Protein AF-A0AAN8T1N6-F1 (afdb_monomer_lite)

Organism: Solanum bulbocastanum (NCBI:txid147425)

Foldseek 3Di:
DDDDDDPDPPPVPPDPPPQDFAFFDPQFPDGDDRVLRSLLVVQVVCCVDPLNGEEAQDAPPNPLLVSVLSNLRRVVVVVVVVVVVDPDDDDPDDDQDFAAAAAEEEEEAPVCLVVSVVCNCVGGDHPPFFEAEADDDPGDQDLVCSNVGNYYYYYLVNLLVQCCVFFDDFWDAQPFPRDTDPPVCNVVCQCDPGHPNHPHDPVRVPPDDDPDDDDDDDDDDDDDDDDDDDDDDDDDDDDDDDDDDDDDDDDDPDDDDDDPDVTGQGSQLSYAYQEYEYEQQLVLQDPPDSSLVSLLSGHYSHYYYYHNPQDDDDPSSVVSVCSSSVDDD

InterPro domains:
  IPR000330 SNF2, N-terminal domain [PF00176] (35-327)
  IPR014001 Helicase superfamily 1/2, ATP-binding domain [PS51192] (45-328)
  IPR014001 Helicase superfamily 1/2, ATP-binding domain [SM00487] (28-328)
  IPR027417 P-loop containing nucleoside triphosphate hydrolase [SSF52540] (19-326)
  IPR038718 SNF2-like, N-terminal domain superfamily [G3DSA:3.40.50.10810] (34-178)
  IPR038718 SNF2-like, N-terminal domain superfamily [G3DSA:3.40.50.10810] (225-329)

pLDDT: mean 73.3, std 25.07, range [22.86, 97.94]

Structure (mmCIF, N/CA/C/O backbone):
data_AF-A0AAN8T1N6-F1
#
_entry.id   AF-A0AAN8T1N6-F1
#
loop_
_atom_site.group_PDB
_atom_site.id
_atom_site.type_symbol
_atom_site.label_atom_id
_atom_site.label_alt_id
_atom_site.label_comp_id
_atom_site.label_asym_id
_atom_site.label_entity_id
_atom_site.label_seq_id
_atom_site.pdbx_PDB_ins_code
_atom_site.Cartn_x
_atom_site.Cartn_y
_atom_site.Cartn_z
_atom_site.occupancy
_atom_site.B_iso_or_equiv
_atom_site.auth_seq_id
_atom_site.auth_comp_id
_atom_site.auth_asym_id
_atom_site.auth_atom_id
_atom_site.pdbx_PDB_model_num
ATOM 1 N N . MET A 1 1 ? 18.418 51.152 36.496 1.00 40.94 1 MET A N 1
ATOM 2 C CA . MET A 1 1 ? 17.499 51.306 35.351 1.00 40.94 1 MET A CA 1
ATOM 3 C C . MET A 1 1 ? 16.776 49.987 35.203 1.00 40.94 1 MET A C 1
ATOM 5 O O . MET A 1 1 ? 17.447 48.975 35.068 1.00 40.94 1 MET A O 1
ATOM 9 N N . ALA A 1 2 ? 15.456 49.991 35.368 1.00 38.47 2 ALA A N 1
ATOM 10 C CA . ALA A 1 2 ? 14.621 48.830 35.096 1.00 38.47 2 ALA A CA 1
ATOM 11 C C . ALA A 1 2 ? 14.033 49.028 33.699 1.00 38.47 2 ALA A C 1
ATOM 13 O O . ALA A 1 2 ? 13.386 50.047 33.464 1.00 38.47 2 ALA A O 1
ATOM 14 N N . GLU A 1 3 ? 14.281 48.092 32.790 1.00 40.97 3 GLU A N 1
ATOM 15 C CA . GLU A 1 3 ? 13.631 48.070 31.484 1.00 40.97 3 GLU A CA 1
ATOM 16 C C . GLU A 1 3 ? 12.610 46.938 31.483 1.00 40.97 3 GLU A C 1
ATOM 18 O O . GLU A 1 3 ? 12.949 45.761 31.602 1.00 40.97 3 GLU A O 1
ATOM 23 N N . ASN A 1 4 ? 11.338 47.329 31.418 1.00 37.84 4 ASN A N 1
ATOM 24 C CA . ASN A 1 4 ? 10.221 46.406 31.318 1.00 37.84 4 ASN A CA 1
ATOM 25 C C . ASN A 1 4 ? 10.254 45.741 29.938 1.00 37.84 4 ASN A C 1
ATOM 27 O O . ASN A 1 4 ? 9.944 46.393 28.942 1.00 37.84 4 ASN A O 1
ATOM 31 N N . TYR A 1 5 ? 10.537 44.441 29.887 1.00 40.19 5 TYR A N 1
ATOM 32 C CA . TYR A 1 5 ? 9.984 43.622 28.812 1.00 40.19 5 TYR A CA 1
ATOM 33 C C . TYR A 1 5 ? 8.493 43.415 29.115 1.00 40.19 5 TYR A C 1
ATOM 35 O O . TYR A 1 5 ? 8.165 43.006 30.233 1.00 40.19 5 TYR A O 1
ATOM 43 N N . PRO A 1 6 ? 7.576 43.745 28.188 1.00 41.97 6 PRO A N 1
ATOM 44 C CA . PRO A 1 6 ? 6.158 43.489 28.394 1.00 41.97 6 PRO A CA 1
ATOM 45 C C . PRO A 1 6 ? 5.911 41.979 28.467 1.00 41.97 6 PRO A C 1
ATOM 47 O O . PRO A 1 6 ? 6.536 41.207 27.744 1.00 41.97 6 PRO A O 1
ATOM 50 N N . ASN A 1 7 ? 4.987 41.567 29.339 1.00 39.19 7 ASN A N 1
ATOM 51 C CA . ASN A 1 7 ? 4.511 40.187 29.381 1.00 39.19 7 ASN A CA 1
ATOM 52 C C . ASN A 1 7 ? 3.884 39.837 28.027 1.00 39.19 7 ASN A C 1
ATOM 54 O O . ASN A 1 7 ? 2.857 40.414 27.673 1.00 39.19 7 ASN A O 1
ATOM 58 N N . ASP A 1 8 ? 4.490 38.895 27.311 1.00 35.59 8 ASP A N 1
ATOM 59 C CA . ASP A 1 8 ? 3.938 38.318 26.087 1.00 35.59 8 ASP A CA 1
ATOM 60 C C . ASP A 1 8 ? 2.806 37.344 26.484 1.00 35.59 8 ASP A C 1
ATOM 62 O O . ASP A 1 8 ? 3.092 36.345 27.154 1.00 35.59 8 ASP A O 1
ATOM 66 N N . PRO A 1 9 ? 1.517 37.613 26.184 1.00 37.75 9 PRO A N 1
ATOM 67 C CA . PRO A 1 9 ? 0.418 36.801 26.719 1.00 37.75 9 PRO A CA 1
ATOM 68 C C . PRO A 1 9 ? 0.242 35.441 26.021 1.00 37.75 9 PRO A C 1
ATOM 70 O O . PRO A 1 9 ? -0.454 34.573 26.549 1.00 37.75 9 PRO A O 1
ATOM 73 N N . ASP A 1 10 ? 0.871 35.240 24.859 1.00 38.28 10 ASP A N 1
ATOM 74 C CA . ASP A 1 10 ? 0.537 34.166 23.908 1.00 38.28 10 ASP A CA 1
ATOM 75 C C . ASP A 1 10 ? 1.216 32.802 24.156 1.00 38.28 10 ASP A C 1
ATOM 77 O O . ASP A 1 10 ? 1.151 31.905 23.316 1.00 38.28 10 ASP A O 1
ATOM 81 N N . PHE A 1 11 ? 1.837 32.591 25.323 1.00 33.62 11 PHE A N 1
ATOM 82 C CA . PHE A 1 11 ? 2.389 31.276 25.702 1.00 33.62 11 PHE A CA 1
ATOM 83 C C . PHE A 1 11 ? 1.469 30.412 26.583 1.00 33.62 11 PHE A C 1
ATOM 85 O O . PHE A 1 11 ? 1.763 29.234 26.775 1.00 33.62 11 PHE A O 1
ATOM 92 N N . ASN A 1 12 ? 0.350 30.956 27.079 1.00 33.22 12 ASN A N 1
ATOM 93 C CA . ASN A 1 12 ? -0.639 30.231 27.900 1.00 33.22 12 ASN A CA 1
ATOM 94 C C . ASN A 1 12 ? -2.000 30.035 27.196 1.00 33.22 12 ASN A C 1
ATOM 96 O O . ASN A 1 12 ? -2.973 29.632 27.829 1.00 33.22 12 ASN A O 1
ATOM 100 N N . SER A 1 13 ? -2.065 30.317 25.894 1.00 36.66 13 SER A N 1
ATOM 101 C CA . SER A 1 13 ? -3.258 30.241 25.037 1.00 36.66 13 SER A CA 1
ATOM 102 C C . SER A 1 13 ? -3.130 29.189 23.924 1.00 36.66 13 SER A C 1
ATOM 104 O O . SER A 1 13 ? -3.867 29.229 22.942 1.00 36.66 13 SER A O 1
ATOM 106 N N . GLN A 1 14 ? -2.235 28.203 24.076 1.00 39.09 14 GLN A N 1
ATOM 107 C CA . GLN A 1 14 ? -2.402 26.942 23.349 1.00 39.09 14 GLN A CA 1
ATOM 108 C C . GLN A 1 14 ? -3.563 26.192 23.989 1.00 39.09 14 GLN A C 1
ATOM 110 O O . GLN A 1 14 ? -3.400 25.549 25.025 1.00 39.09 14 GLN A O 1
ATOM 115 N N . ASP A 1 15 ? -4.732 26.359 23.369 1.00 39.56 15 ASP A N 1
ATOM 116 C CA . ASP A 1 15 ? -5.984 25.728 23.750 1.00 39.56 15 ASP A CA 1
ATOM 117 C C . ASP A 1 15 ? -5.783 24.279 24.191 1.00 39.56 15 ASP A C 1
ATOM 119 O O . ASP A 1 15 ? -5.134 23.475 23.512 1.00 39.56 15 ASP A O 1
ATOM 123 N N . GLU A 1 16 ? -6.478 23.913 25.265 1.00 42.12 16 GLU A N 1
ATOM 124 C CA . GLU A 1 16 ? -6.792 22.526 25.579 1.00 42.12 16 GLU A CA 1
ATOM 125 C C . GLU A 1 16 ? -7.837 22.015 24.563 1.00 42.12 16 GLU A C 1
ATOM 127 O O . GLU A 1 16 ? -8.961 21.640 24.899 1.00 42.12 16 GLU A O 1
ATOM 132 N N . LEU A 1 17 ? -7.465 22.032 23.276 1.00 49.53 17 LEU A N 1
ATOM 133 C CA . LEU A 1 17 ? -8.168 21.373 22.188 1.00 49.53 17 LEU A CA 1
ATOM 134 C C . LEU A 1 17 ? -8.147 19.881 22.502 1.00 49.53 17 LEU A C 1
ATOM 136 O O . LEU A 1 17 ? -7.201 19.160 22.162 1.00 49.53 17 LEU A O 1
ATOM 140 N N . VAL A 1 18 ? -9.210 19.433 23.175 1.00 51.22 18 VAL A N 1
ATOM 141 C CA . VAL A 1 18 ? -9.549 18.027 23.391 1.00 51.22 18 VAL A CA 1
ATOM 142 C C . VAL A 1 18 ? -9.756 17.403 22.015 1.00 51.22 18 VAL A C 1
ATOM 144 O O . VAL A 1 18 ? -10.860 17.333 21.479 1.00 51.22 18 VAL A O 1
ATOM 147 N N . THR A 1 19 ? -8.635 17.023 21.412 1.00 61.31 19 THR A N 1
ATOM 148 C CA . THR A 1 19 ? -8.572 16.441 20.082 1.00 61.31 19 THR A CA 1
ATOM 149 C C . THR A 1 19 ? -9.314 15.122 20.153 1.00 61.31 19 THR A C 1
ATOM 151 O O . THR A 1 19 ? -9.060 14.304 21.038 1.00 61.31 19 THR A O 1
ATOM 154 N N . GLU A 1 20 ? -10.296 14.954 19.273 1.00 74.31 20 GLU A N 1
ATOM 155 C CA . GLU A 1 20 ? -11.212 13.826 19.342 1.00 74.31 20 GLU A CA 1
ATOM 156 C C . GLU A 1 20 ? -10.439 12.505 19.266 1.00 74.31 20 GLU A C 1
ATOM 158 O O . GLU A 1 20 ? -9.598 12.315 18.389 1.00 74.31 20 GLU A O 1
ATOM 163 N N . THR A 1 21 ? -10.712 11.597 20.204 1.00 74.12 21 THR A N 1
ATOM 164 C CA . THR A 1 21 ? -10.029 10.302 20.283 1.00 74.12 21 THR A CA 1
ATOM 165 C C . THR A 1 21 ? -11.019 9.177 20.042 1.00 74.12 21 THR A C 1
ATOM 167 O O . THR A 1 21 ? -12.085 9.150 20.655 1.00 74.12 21 THR A O 1
ATOM 170 N N . ALA A 1 22 ? -10.653 8.230 19.182 1.00 70.19 22 ALA A N 1
ATOM 171 C CA . ALA A 1 22 ? -11.425 7.018 18.954 1.00 70.19 22 ALA A CA 1
ATOM 172 C C . ALA A 1 22 ? -10.806 5.879 19.764 1.00 70.19 22 ALA A C 1
ATOM 174 O O . ALA A 1 22 ? -9.582 5.721 19.806 1.00 70.19 22 ALA A O 1
ATOM 175 N N . GLN A 1 23 ? -11.647 5.072 20.406 1.00 65.94 23 GLN A N 1
ATOM 176 C CA . GLN A 1 23 ? -11.194 3.812 20.983 1.00 65.94 23 GLN A CA 1
ATOM 177 C C . GLN A 1 23 ? -11.327 2.705 19.928 1.00 65.94 23 GLN A C 1
ATOM 179 O O . GLN A 1 23 ? -12.331 2.671 19.218 1.00 65.94 23 GLN A O 1
ATOM 184 N N . PRO A 1 24 ? -10.324 1.824 19.787 1.00 63.78 24 PRO A N 1
ATOM 185 C CA . PRO A 1 24 ? -10.464 0.610 18.996 1.00 63.78 24 PRO A CA 1
ATOM 186 C C . PRO A 1 24 ? -11.376 -0.391 19.724 1.00 63.78 24 PRO A C 1
ATOM 188 O O . PRO A 1 24 ? -11.596 -0.281 20.930 1.00 63.78 24 PRO A O 1
ATOM 191 N N . LEU A 1 25 ? -11.852 -1.391 18.984 1.00 65.44 25 LEU A N 1
ATOM 192 C CA . LEU A 1 25 ? -12.636 -2.517 19.497 1.00 65.44 25 LEU A CA 1
ATOM 193 C C . LEU A 1 25 ? -11.982 -3.258 20.669 1.00 65.44 25 LEU A C 1
ATOM 195 O O . LEU A 1 25 ? -10.758 -3.342 20.772 1.00 65.44 25 LEU A O 1
ATOM 199 N N . SER A 1 26 ? -12.829 -3.940 21.443 1.00 56.56 26 SER A N 1
ATOM 200 C CA . SER A 1 26 ? -12.455 -4.935 22.461 1.00 56.56 26 SER A CA 1
ATOM 201 C C . SER A 1 26 ? -11.628 -6.116 21.933 1.00 56.56 26 SER A C 1
ATOM 203 O O . SER A 1 26 ? -11.006 -6.822 22.721 1.00 56.56 26 SER A O 1
ATOM 205 N N . ASP A 1 27 ? -11.590 -6.322 20.615 1.00 69.12 27 ASP A N 1
ATOM 206 C CA . ASP A 1 27 ? -10.739 -7.314 19.950 1.00 69.12 27 ASP A CA 1
ATOM 207 C C . ASP A 1 27 ? -9.244 -6.958 19.979 1.00 69.12 27 ASP A C 1
ATOM 209 O O . ASP A 1 27 ? -8.409 -7.849 19.784 1.00 69.12 27 ASP A O 1
ATOM 213 N N . LEU A 1 28 ? -8.902 -5.681 20.202 1.00 77.12 28 LEU A N 1
ATOM 214 C CA . LEU A 1 28 ? -7.524 -5.213 20.303 1.00 77.12 28 LEU A CA 1
ATOM 215 C C . LEU A 1 28 ? -6.994 -5.436 21.730 1.00 77.12 28 LEU A C 1
ATOM 217 O O . LEU A 1 28 ? -7.408 -4.770 22.676 1.00 77.12 28 LEU A O 1
ATOM 221 N N . ILE A 1 29 ? -6.037 -6.353 21.880 1.00 76.31 29 ILE A N 1
ATOM 222 C CA . ILE A 1 29 ? -5.490 -6.774 23.183 1.00 76.31 29 ILE A CA 1
ATOM 223 C C . ILE A 1 29 ? -4.685 -5.647 23.854 1.00 76.31 29 ILE A C 1
ATOM 225 O O . ILE A 1 29 ? -4.674 -5.521 25.079 1.00 76.31 29 ILE A O 1
ATOM 229 N N . MET A 1 30 ? -3.981 -4.835 23.060 1.00 75.56 30 MET A N 1
ATOM 230 C CA . MET A 1 30 ? -3.080 -3.790 23.554 1.00 75.56 30 MET A CA 1
ATOM 231 C C . MET A 1 30 ? -3.742 -2.406 23.523 1.00 75.56 30 MET A C 1
ATOM 233 O O . MET A 1 30 ? -4.261 -2.004 22.480 1.00 75.56 30 MET A O 1
ATOM 237 N N . PRO A 1 31 ? -3.670 -1.619 24.612 1.00 82.81 31 PRO A N 1
ATOM 238 C CA . PRO A 1 31 ? -4.203 -0.265 24.622 1.00 82.81 31 PRO A CA 1
ATOM 239 C C . PRO A 1 31 ? -3.364 0.663 23.732 1.00 82.81 31 PRO A C 1
ATOM 241 O O . PRO A 1 31 ? -2.165 0.833 23.946 1.00 82.81 31 PRO A O 1
ATOM 244 N N . LEU A 1 32 ? -4.016 1.316 22.766 1.00 87.62 32 LEU A N 1
ATOM 245 C CA . LEU A 1 32 ? -3.387 2.350 21.940 1.00 87.62 32 LEU A CA 1
ATOM 246 C C . LEU A 1 32 ? -2.925 3.553 22.773 1.00 87.62 32 LEU A C 1
ATOM 248 O O . LEU A 1 32 ? -3.617 4.003 23.697 1.00 87.62 32 LEU A O 1
ATOM 252 N N . LEU A 1 33 ? -1.789 4.124 22.377 1.00 91.69 33 LEU A N 1
ATOM 253 C CA . LEU A 1 33 ? -1.265 5.378 22.916 1.00 91.69 33 LEU A CA 1
ATOM 254 C C . LEU A 1 33 ? -2.144 6.564 22.475 1.00 91.69 33 LEU A C 1
ATOM 256 O O . LEU A 1 33 ? -2.857 6.482 21.476 1.00 91.69 33 LEU A O 1
ATOM 260 N N . ARG A 1 34 ? -2.098 7.685 23.208 1.00 91.06 34 ARG A N 1
ATOM 261 C CA . ARG A 1 34 ? -2.994 8.838 22.980 1.00 91.06 34 ARG A CA 1
ATOM 262 C C . ARG A 1 34 ? -2.979 9.334 21.524 1.00 91.06 34 ARG A C 1
ATOM 264 O O . ARG A 1 34 ? -4.030 9.348 20.894 1.00 91.06 34 ARG A O 1
ATOM 271 N N . TYR A 1 35 ? -1.797 9.601 20.967 1.00 92.62 35 TYR A N 1
ATOM 272 C CA . TYR A 1 35 ? -1.638 10.033 19.570 1.00 92.62 35 TYR A CA 1
ATOM 273 C C . TYR A 1 35 ? -2.145 8.996 18.549 1.00 92.62 35 TYR A C 1
ATOM 275 O O . TYR A 1 35 ? -2.606 9.351 17.470 1.00 92.62 35 TYR A O 1
A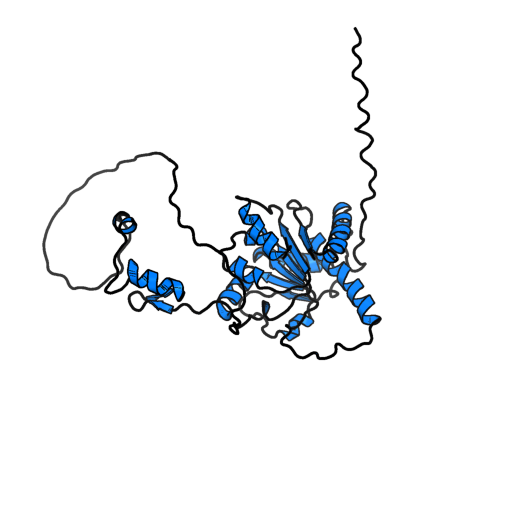TOM 283 N N . GLN A 1 36 ? -2.123 7.701 18.888 1.00 94.06 36 GLN A N 1
ATOM 284 C CA . GLN A 1 36 ? -2.654 6.639 18.026 1.00 94.06 36 GLN A CA 1
ATOM 285 C C . GLN A 1 36 ? -4.191 6.640 18.020 1.00 94.06 36 GLN A C 1
ATOM 287 O O . GLN A 1 36 ? -4.789 6.347 16.988 1.00 94.06 36 GLN A O 1
ATOM 292 N N . LYS A 1 37 ? -4.833 7.013 19.138 1.00 92.19 37 LYS A N 1
ATOM 293 C CA . LYS A 1 37 ? -6.295 7.196 19.240 1.00 92.19 37 LYS A CA 1
ATOM 294 C C . LYS A 1 37 ? -6.780 8.482 18.565 1.00 92.19 37 LYS A C 1
ATOM 296 O O . LYS A 1 37 ? -7.848 8.480 17.956 1.00 92.19 37 LYS A O 1
ATOM 301 N N . GLU A 1 38 ? -5.997 9.556 18.664 1.00 93.44 38 GLU A N 1
ATOM 302 C CA . GLU A 1 38 ? -6.213 10.820 17.939 1.00 93.44 38 GLU A CA 1
ATOM 303 C C . GLU A 1 38 ? -6.092 10.582 16.422 1.00 93.44 38 GLU A C 1
ATOM 305 O O . GLU A 1 38 ? -6.995 10.932 15.660 1.00 93.44 38 GLU A O 1
ATOM 310 N N . TRP A 1 39 ? -5.044 9.870 15.981 1.00 95.25 39 TRP A N 1
ATOM 311 C CA . TRP A 1 39 ? -4.912 9.458 14.582 1.00 95.25 39 TRP A CA 1
ATOM 312 C C . TRP A 1 39 ? -6.055 8.542 14.126 1.00 95.25 39 TRP A C 1
ATOM 314 O O . TRP A 1 39 ? -6.571 8.734 13.029 1.00 95.25 39 TRP A O 1
ATOM 324 N N . LEU A 1 40 ? -6.488 7.576 14.947 1.00 93.38 40 LEU A N 1
ATOM 325 C CA . LEU A 1 40 ? -7.590 6.671 14.598 1.00 93.38 40 LEU A CA 1
ATOM 326 C C . LEU A 1 40 ? -8.905 7.434 14.364 1.00 93.38 40 LEU A C 1
ATOM 328 O O . LEU A 1 40 ? -9.589 7.166 13.378 1.00 93.38 40 LEU A O 1
ATOM 332 N N . ALA A 1 41 ? -9.236 8.413 15.215 1.00 92.81 41 ALA A N 1
ATOM 333 C CA . ALA A 1 41 ? -10.410 9.269 15.018 1.00 92.81 41 ALA A CA 1
ATOM 334 C C . ALA A 1 41 ? -10.318 10.075 13.719 1.00 92.81 41 ALA A C 1
ATOM 336 O O . ALA A 1 41 ? -11.267 10.110 12.931 1.00 92.81 41 ALA A O 1
ATOM 337 N N . TRP A 1 42 ? -9.158 10.689 13.469 1.00 94.88 42 TRP A N 1
ATOM 338 C CA . TRP A 1 42 ? -8.908 11.418 12.230 1.00 94.88 42 TRP A CA 1
ATOM 339 C C . TRP A 1 42 ? -9.018 10.505 11.000 1.00 94.88 42 TRP A C 1
ATOM 341 O O . TRP A 1 42 ? -9.681 10.866 10.029 1.00 94.88 42 TRP A O 1
ATOM 351 N N . ALA A 1 43 ? -8.443 9.303 11.049 1.00 94.75 43 ALA A N 1
ATOM 352 C CA . ALA A 1 43 ? -8.444 8.351 9.945 1.00 94.75 43 ALA A CA 1
ATOM 353 C C . ALA A 1 43 ? -9.850 7.824 9.616 1.00 94.75 43 ALA A C 1
ATOM 355 O O . ALA A 1 43 ? -10.199 7.728 8.439 1.00 94.75 43 ALA A O 1
ATOM 356 N N . LEU A 1 44 ? -10.684 7.553 10.627 1.00 92.38 44 LEU A N 1
ATOM 357 C CA . LEU A 1 44 ? -12.084 7.154 10.432 1.00 92.38 44 LEU A CA 1
ATOM 358 C C . LEU A 1 44 ? -12.886 8.245 9.702 1.00 92.38 44 LEU A C 1
ATOM 360 O O . LEU A 1 44 ? -13.528 7.957 8.690 1.00 92.38 44 LEU A O 1
ATOM 364 N N . LYS A 1 45 ? -12.770 9.506 10.142 1.00 92.50 45 LYS A N 1
ATOM 365 C CA . LYS A 1 45 ? -13.379 10.665 9.461 1.00 92.50 45 LYS A CA 1
ATOM 366 C C . LYS A 1 45 ? -12.824 10.874 8.052 1.00 92.50 45 LYS A C 1
ATOM 368 O O . LYS A 1 45 ? -13.553 11.243 7.135 1.00 92.50 45 LYS A O 1
ATOM 373 N N . GLN A 1 46 ? -11.532 10.626 7.863 1.00 93.81 46 GLN A N 1
ATOM 374 C CA . GLN A 1 46 ? -10.852 10.809 6.585 1.00 93.81 46 GLN A CA 1
ATOM 375 C C . GLN A 1 46 ? -11.196 9.718 5.555 1.00 93.81 46 GLN A C 1
ATOM 377 O O . GLN A 1 46 ? -11.106 9.962 4.351 1.00 93.81 46 GLN A O 1
ATOM 382 N N . GLU A 1 47 ? -11.649 8.539 5.986 1.00 92.56 47 GLU A N 1
ATOM 383 C CA . GLU A 1 47 ? -12.278 7.562 5.087 1.00 92.56 47 GLU A CA 1
ATOM 384 C C . GLU A 1 47 ? -13.672 8.006 4.620 1.00 92.56 47 GLU A C 1
ATOM 386 O O . GLU A 1 47 ? -14.083 7.666 3.513 1.00 92.56 47 GLU A O 1
ATOM 391 N N . GLU A 1 48 ? -14.388 8.797 5.416 1.00 90.31 48 GLU A N 1
ATOM 392 C CA . GLU A 1 48 ? -15.710 9.337 5.063 1.00 90.31 48 GLU A CA 1
ATOM 393 C C . GLU A 1 48 ? -15.630 10.613 4.211 1.00 90.31 48 GLU A C 1
ATOM 395 O O . GLU A 1 48 ? -16.601 10.980 3.546 1.00 90.31 48 GLU A O 1
ATOM 400 N N . SER A 1 49 ? -14.460 11.257 4.168 1.00 91.19 49 SER A N 1
ATOM 401 C CA . SER A 1 49 ? -14.202 12.419 3.319 1.00 91.19 49 SER A CA 1
ATOM 402 C C . SER A 1 49 ? -14.086 12.051 1.831 1.00 91.19 49 SER A C 1
ATOM 404 O O . SER A 1 49 ? -13.993 10.885 1.435 1.00 91.19 49 SER A O 1
ATOM 406 N N . THR A 1 50 ? -14.053 13.068 0.967 1.00 89.69 50 THR A N 1
ATOM 407 C CA . THR A 1 50 ? -13.886 12.897 -0.487 1.00 89.69 50 THR A CA 1
ATOM 408 C C . THR A 1 50 ? -12.578 12.201 -0.874 1.00 89.69 50 THR A C 1
ATOM 410 O O . THR A 1 50 ? -12.527 11.574 -1.930 1.00 89.69 50 THR A O 1
ATOM 413 N N . ALA A 1 51 ? -11.545 12.272 -0.026 1.00 86.88 51 ALA A N 1
ATOM 414 C CA . ALA A 1 51 ? -10.248 11.637 -0.257 1.00 86.88 51 ALA A CA 1
ATOM 415 C C . ALA A 1 51 ? -10.238 10.128 0.045 1.00 86.88 51 ALA A C 1
ATOM 417 O O . ALA A 1 51 ? -9.372 9.420 -0.467 1.00 86.88 51 ALA A O 1
ATOM 418 N N . ARG A 1 52 ? -11.185 9.630 0.859 1.00 92.44 52 ARG A N 1
ATOM 419 C CA . ARG A 1 52 ? -11.342 8.203 1.209 1.00 92.44 52 ARG A CA 1
ATOM 420 C C . ARG A 1 52 ? -10.043 7.544 1.704 1.00 92.44 52 ARG A C 1
ATOM 422 O O . ARG A 1 52 ? -9.728 6.399 1.368 1.00 92.44 52 ARG A O 1
ATOM 429 N N . GLY A 1 53 ? -9.286 8.284 2.512 1.00 93.94 53 GLY A N 1
ATOM 430 C CA . GLY A 1 53 ? -7.990 7.876 3.050 1.00 93.94 53 GLY A CA 1
ATOM 431 C C . GLY A 1 53 ? -6.916 8.964 2.954 1.00 93.94 53 GLY A C 1
ATOM 432 O O . GLY A 1 53 ? -7.214 10.158 2.857 1.00 93.94 53 GLY A O 1
ATOM 433 N N . GLY A 1 54 ? -5.642 8.575 3.022 1.00 95.12 54 GLY A N 1
ATOM 434 C CA . GLY A 1 54 ? -4.545 9.539 3.127 1.00 95.12 54 GLY A CA 1
ATOM 435 C C . GLY A 1 54 ? -3.152 8.941 3.322 1.00 95.12 54 GLY A C 1
ATOM 436 O O . GLY A 1 54 ? -2.890 7.774 3.020 1.00 95.12 54 GLY A O 1
ATOM 437 N N . ILE A 1 55 ? -2.236 9.773 3.825 1.00 95.44 55 ILE A N 1
ATOM 438 C CA . ILE A 1 55 ? -0.847 9.405 4.125 1.00 95.44 55 ILE A CA 1
ATOM 439 C C . ILE A 1 55 ? -0.642 9.439 5.643 1.00 95.44 55 ILE A C 1
ATOM 441 O O . ILE A 1 55 ? -0.884 10.469 6.267 1.00 95.44 55 ILE A O 1
ATOM 445 N N . LEU A 1 56 ? -0.168 8.335 6.222 1.00 96.31 56 LEU A N 1
ATOM 446 C CA . LEU A 1 56 ? 0.321 8.264 7.600 1.00 96.31 56 LEU A CA 1
ATOM 447 C C . LEU A 1 56 ? 1.848 8.424 7.574 1.00 96.31 56 LEU A C 1
ATOM 449 O O . LEU A 1 56 ? 2.577 7.521 7.148 1.00 96.31 56 LEU A O 1
ATOM 453 N N . ALA A 1 57 ? 2.304 9.608 7.986 1.00 95.00 57 ALA A N 1
ATOM 454 C CA . ALA A 1 57 ? 3.678 10.079 7.822 1.00 95.00 57 ALA A CA 1
ATOM 455 C C . ALA A 1 57 ? 4.536 10.035 9.105 1.00 95.00 57 ALA A C 1
ATOM 457 O O . ALA A 1 57 ? 5.629 10.597 9.117 1.00 95.00 57 ALA A O 1
ATOM 458 N N . ASP A 1 58 ? 4.058 9.378 10.169 1.00 94.81 58 ASP A N 1
ATOM 459 C CA . ASP A 1 58 ? 4.739 9.310 11.469 1.00 94.81 58 ASP A CA 1
ATOM 460 C C . ASP A 1 58 ? 6.156 8.721 11.363 1.00 94.81 58 ASP A C 1
ATOM 462 O O . ASP A 1 58 ? 6.449 7.885 10.498 1.00 94.81 58 ASP A O 1
ATOM 466 N N . GLU A 1 59 ? 7.039 9.091 12.292 1.00 92.62 59 GLU A N 1
ATOM 467 C CA . GLU A 1 59 ? 8.420 8.602 12.331 1.00 92.62 59 GLU A CA 1
ATOM 468 C C . GLU A 1 59 ? 8.524 7.067 12.484 1.00 92.62 59 GLU A C 1
ATOM 470 O O . GLU A 1 59 ? 7.574 6.338 12.811 1.00 92.62 59 GLU A O 1
ATOM 475 N N . MET A 1 60 ? 9.702 6.519 12.181 1.00 88.81 60 MET A N 1
ATOM 476 C CA . MET A 1 60 ? 9.972 5.090 12.362 1.00 88.81 60 MET A CA 1
ATOM 477 C C . MET A 1 60 ? 9.954 4.742 13.859 1.00 88.81 60 MET A C 1
ATOM 479 O O . MET A 1 60 ? 10.624 5.389 14.652 1.00 88.81 60 MET A O 1
ATOM 483 N N . GLY A 1 61 ? 9.187 3.716 14.241 1.00 89.88 61 GLY A N 1
ATOM 484 C CA . GLY A 1 61 ? 8.984 3.325 15.644 1.00 89.88 61 GLY A CA 1
ATOM 485 C C . GLY A 1 61 ? 7.680 3.823 16.286 1.00 89.88 61 GLY A C 1
ATOM 486 O O . GLY A 1 61 ? 7.292 3.291 17.318 1.00 89.88 61 GLY A O 1
ATOM 487 N N . MET A 1 62 ? 6.938 4.742 15.655 1.00 92.12 62 MET A N 1
ATOM 488 C CA . MET A 1 62 ? 5.674 5.298 16.193 1.00 92.12 62 MET A CA 1
ATOM 489 C C . MET A 1 62 ? 4.456 4.342 16.133 1.00 92.12 62 MET A C 1
ATOM 491 O O . MET A 1 62 ? 3.340 4.713 16.487 1.00 92.12 62 MET A O 1
ATOM 495 N N . GLY A 1 63 ? 4.640 3.090 15.699 1.00 93.25 63 GLY A N 1
ATOM 496 C CA . GLY A 1 63 ? 3.561 2.094 15.666 1.00 93.25 63 GLY A CA 1
ATOM 497 C C . GLY A 1 63 ? 2.577 2.223 14.494 1.00 93.25 63 GLY A C 1
ATOM 498 O O . GLY A 1 63 ? 1.424 1.827 14.637 1.00 93.25 63 GLY A O 1
ATOM 499 N N . LYS A 1 64 ? 3.030 2.714 13.327 1.00 95.25 64 LYS A N 1
ATOM 500 C CA . LYS A 1 64 ? 2.223 2.836 12.089 1.00 95.25 64 LYS A CA 1
ATOM 501 C C . LYS A 1 64 ? 1.451 1.571 11.707 1.00 95.25 64 LYS A C 1
ATOM 503 O O . LYS A 1 64 ? 0.304 1.661 11.279 1.00 95.25 64 LYS A O 1
ATOM 508 N N . THR A 1 65 ? 2.059 0.401 11.883 1.00 95.25 65 THR A N 1
ATOM 509 C CA . THR A 1 65 ? 1.413 -0.897 11.661 1.00 95.25 65 THR A CA 1
ATOM 510 C C . THR A 1 65 ? 0.224 -1.096 12.608 1.00 95.25 65 THR A C 1
ATOM 512 O O . THR A 1 65 ? -0.863 -1.443 12.161 1.00 95.25 65 THR A O 1
ATOM 515 N N . VAL A 1 66 ? 0.390 -0.793 13.901 1.00 94.00 66 VAL A N 1
ATOM 516 C CA . VAL A 1 66 ? -0.657 -0.909 14.934 1.00 94.00 66 VAL A CA 1
ATOM 517 C C . VAL A 1 66 ? -1.802 0.072 14.684 1.00 94.00 66 VAL A C 1
ATOM 519 O O . VAL A 1 66 ? -2.965 -0.320 14.746 1.00 94.00 66 VAL A O 1
ATOM 522 N N . GLN A 1 67 ? -1.482 1.325 14.335 1.00 94.69 67 GLN A N 1
ATOM 523 C CA . GLN A 1 67 ? -2.454 2.331 13.884 1.00 94.69 67 GLN A CA 1
ATOM 524 C C . GLN A 1 67 ? -3.276 1.795 12.694 1.00 94.69 67 GLN A C 1
ATOM 526 O O . GLN A 1 67 ? -4.508 1.796 12.732 1.00 94.69 67 GLN A O 1
ATOM 531 N N . ALA A 1 68 ? -2.609 1.259 11.667 1.00 95.19 68 ALA A N 1
ATOM 532 C CA . ALA A 1 68 ? -3.264 0.693 10.490 1.00 95.19 68 ALA A CA 1
ATOM 533 C C . ALA A 1 68 ? -4.133 -0.542 10.807 1.00 95.19 68 ALA A C 1
ATOM 535 O O . ALA A 1 68 ? -5.246 -0.641 10.290 1.00 95.19 68 ALA A O 1
ATOM 536 N N . ILE A 1 69 ? -3.678 -1.451 11.677 1.00 93.62 69 ILE A N 1
ATOM 537 C CA . ILE A 1 69 ? -4.468 -2.604 12.148 1.00 93.62 69 ILE A CA 1
ATOM 538 C C . ILE A 1 69 ? -5.717 -2.119 12.898 1.00 93.62 69 ILE A C 1
ATOM 540 O O . ILE A 1 69 ? -6.823 -2.562 12.591 1.00 93.62 69 ILE A O 1
ATOM 544 N N . ALA A 1 70 ? -5.573 -1.162 13.819 1.00 92.69 70 ALA A N 1
ATOM 545 C CA . ALA A 1 70 ? -6.693 -0.606 14.577 1.00 92.69 70 ALA A CA 1
ATOM 546 C C . ALA A 1 70 ? -7.762 0.042 13.676 1.00 92.69 70 ALA A C 1
ATOM 548 O O . ALA A 1 70 ? -8.954 -0.144 13.920 1.00 92.69 70 ALA A O 1
ATOM 549 N N . LEU A 1 71 ? -7.354 0.735 12.605 1.00 92.44 71 LEU A N 1
ATOM 550 C CA . LEU A 1 71 ? -8.275 1.286 11.601 1.00 92.44 71 LEU A CA 1
ATOM 551 C C . LEU A 1 71 ? -9.035 0.196 10.828 1.00 92.44 71 LEU A C 1
ATOM 553 O O . LEU A 1 71 ? -10.216 0.370 10.512 1.00 92.44 71 LEU A O 1
ATOM 557 N N . VAL A 1 72 ? -8.382 -0.930 10.522 1.00 91.12 72 VAL A N 1
ATOM 558 C CA . VAL A 1 72 ? -9.050 -2.061 9.859 1.00 91.12 72 VAL A CA 1
ATOM 559 C C . VAL A 1 72 ? -10.125 -2.657 10.761 1.00 91.12 72 VAL A C 1
ATOM 561 O O . VAL A 1 72 ? -11.254 -2.834 10.302 1.00 91.12 72 VAL A O 1
ATOM 564 N N . LEU A 1 73 ? -9.803 -2.882 12.037 1.00 88.19 73 LEU A N 1
ATOM 565 C CA . LEU A 1 73 ? -10.734 -3.437 13.022 1.00 88.19 73 LEU A CA 1
ATOM 566 C C . LEU A 1 73 ? -11.922 -2.497 13.270 1.00 88.19 73 LEU A C 1
ATOM 568 O O . LEU A 1 73 ? -13.065 -2.917 13.116 1.00 88.19 73 LEU A O 1
ATOM 572 N N . ALA A 1 74 ? -11.673 -1.216 13.571 1.00 83.88 74 ALA A N 1
ATOM 573 C CA . ALA A 1 74 ? -12.714 -0.245 13.933 1.00 83.88 74 ALA A CA 1
ATOM 574 C C . ALA A 1 74 ? -13.826 -0.091 12.871 1.00 83.88 74 ALA A C 1
ATOM 576 O O . ALA A 1 74 ? -14.992 0.104 13.206 1.00 83.88 74 ALA A O 1
ATOM 577 N N . LYS A 1 75 ? -13.496 -0.220 11.577 1.00 73.00 75 LYS A N 1
ATOM 578 C CA . LYS A 1 75 ? -14.492 -0.191 10.485 1.00 73.00 75 LYS A CA 1
ATOM 579 C C . LYS A 1 75 ? -15.235 -1.515 10.280 1.00 73.00 75 LYS A C 1
ATOM 581 O O . LYS A 1 75 ? -16.296 -1.496 9.657 1.00 73.00 75 LYS A O 1
ATOM 586 N N . HIS A 1 76 ? -14.708 -2.644 10.756 1.00 70.12 76 HIS A N 1
ATOM 587 C CA . HIS A 1 76 ? -15.355 -3.948 10.586 1.00 70.12 76 HIS A CA 1
ATOM 588 C C . HIS A 1 76 ? -16.657 -4.033 11.393 1.00 70.12 76 HIS A C 1
ATOM 590 O O . HIS A 1 76 ? -17.685 -4.415 10.838 1.00 70.12 76 HIS A O 1
ATOM 596 N N . GLU A 1 77 ? -16.639 -3.575 12.647 1.00 64.06 77 GLU A N 1
ATOM 597 C CA . GLU A 1 77 ? -17.817 -3.498 13.526 1.00 64.06 77 GLU A CA 1
ATOM 598 C C . GLU A 1 77 ? -18.912 -2.592 12.957 1.00 64.06 77 GLU A C 1
ATOM 600 O O . GLU A 1 77 ? -20.060 -3.018 12.845 1.00 64.06 77 GLU A O 1
ATOM 605 N N . LEU A 1 78 ? -18.560 -1.383 12.499 1.00 60.72 78 LEU A N 1
ATOM 606 C CA . LEU A 1 78 ? -19.519 -0.480 11.851 1.00 60.72 78 LEU A CA 1
ATOM 607 C C . LEU A 1 78 ? -20.160 -1.133 10.612 1.00 60.72 78 LEU A C 1
ATOM 609 O O . LEU A 1 78 ? -21.352 -0.968 10.363 1.00 60.72 78 LEU A O 1
ATOM 613 N N . GLY A 1 79 ? -19.386 -1.916 9.854 1.00 59.81 79 GLY A N 1
ATOM 614 C CA . GLY A 1 79 ? -19.890 -2.699 8.726 1.00 59.81 79 GLY A CA 1
ATOM 615 C C . GLY A 1 79 ? -20.826 -3.844 9.131 1.00 59.81 79 GLY A C 1
ATOM 616 O O . GLY A 1 79 ? -21.817 -4.069 8.436 1.00 59.81 79 GLY A O 1
ATOM 617 N N . GLN A 1 80 ? -20.541 -4.545 10.235 1.00 60.44 80 GLN A N 1
ATOM 618 C CA . GLN A 1 80 ? -21.384 -5.632 10.755 1.00 60.44 80 GLN A CA 1
ATOM 619 C C . GLN A 1 80 ? -22.706 -5.107 11.330 1.00 60.44 80 GLN A C 1
ATOM 621 O O . GLN A 1 80 ? -23.772 -5.569 10.923 1.00 60.44 80 GLN A O 1
ATOM 626 N N . ALA A 1 81 ? -22.653 -4.066 12.167 1.00 55.03 81 ALA A N 1
ATOM 627 C CA . ALA A 1 81 ? -23.835 -3.425 12.749 1.00 55.03 81 ALA A CA 1
ATOM 628 C C . ALA A 1 81 ? -24.813 -2.891 11.682 1.00 55.03 81 ALA A C 1
ATOM 630 O O . ALA A 1 81 ? -26.030 -2.913 11.874 1.00 55.03 81 ALA A O 1
ATOM 631 N N . ILE A 1 82 ? -24.298 -2.442 10.531 1.00 56.75 82 ILE A N 1
ATOM 632 C CA . ILE A 1 82 ? -25.123 -2.030 9.388 1.00 56.75 82 ILE A CA 1
ATOM 633 C C . ILE A 1 82 ? -25.674 -3.247 8.626 1.00 56.75 82 ILE A C 1
ATOM 635 O O . ILE A 1 82 ? -26.849 -3.229 8.247 1.00 56.75 82 ILE A O 1
ATOM 639 N N . SER A 1 83 ? -24.885 -4.310 8.407 1.00 50.31 83 SER A N 1
ATOM 640 C CA . SER A 1 83 ? -25.368 -5.498 7.681 1.00 50.31 83 SER A CA 1
ATOM 641 C C . SER A 1 83 ? -26.439 -6.283 8.437 1.00 50.31 83 SER A C 1
ATOM 643 O O . SER A 1 83 ? -27.390 -6.740 7.807 1.00 50.31 83 SER A O 1
ATOM 645 N N . ASP A 1 84 ? -26.358 -6.364 9.765 1.00 48.72 84 ASP A N 1
ATOM 646 C CA . ASP A 1 84 ? -27.369 -7.059 10.578 1.00 48.72 84 ASP A CA 1
ATOM 647 C C . ASP A 1 84 ? -28.711 -6.302 10.618 1.00 48.72 84 ASP A C 1
ATOM 649 O O . ASP A 1 84 ? -29.767 -6.893 10.838 1.00 48.72 84 ASP A O 1
ATOM 653 N N . SER A 1 85 ? -28.688 -4.996 10.332 1.00 49.12 85 SER A N 1
ATOM 654 C CA . SER A 1 85 ? -29.877 -4.140 10.228 1.00 49.12 85 SER A CA 1
ATOM 655 C C . SER A 1 85 ? -30.496 -4.120 8.816 1.00 49.12 85 SER A C 1
ATOM 657 O O . SER A 1 85 ? -31.632 -3.680 8.632 1.00 49.12 85 SER A O 1
ATOM 659 N N . SER A 1 86 ? -29.783 -4.607 7.790 1.00 43.09 86 SER A N 1
ATOM 660 C CA . SER A 1 86 ? -30.188 -4.495 6.378 1.00 43.09 86 SER A CA 1
ATOM 661 C C . SER A 1 86 ? -30.436 -5.853 5.704 1.00 43.09 86 SER A C 1
ATOM 663 O O . SER A 1 86 ? -29.684 -6.309 4.846 1.00 43.09 86 SER A O 1
ATOM 665 N N . LEU A 1 87 ? -31.588 -6.463 6.021 1.00 44.88 87 LEU A N 1
ATOM 666 C CA . LEU A 1 87 ? -32.131 -7.668 5.365 1.00 44.88 87 LEU A CA 1
ATOM 667 C C . LEU A 1 87 ? -32.634 -7.424 3.921 1.00 44.88 87 LEU A C 1
ATOM 669 O O . LEU A 1 87 ? -33.722 -7.867 3.548 1.00 44.88 87 LEU A O 1
ATOM 673 N N . LEU A 1 88 ? -31.861 -6.728 3.084 1.00 42.19 88 LEU A N 1
ATOM 674 C CA . LEU A 1 88 ? -32.156 -6.563 1.659 1.00 42.19 88 LEU A CA 1
ATOM 675 C C . LEU A 1 88 ? -30.974 -7.028 0.805 1.00 42.19 88 LEU A C 1
ATOM 677 O O . LEU A 1 88 ? -29.902 -6.430 0.787 1.00 42.19 88 LEU A O 1
ATOM 681 N N . SER A 1 89 ? -31.218 -8.127 0.089 1.00 33.41 89 SER A N 1
ATOM 682 C CA . SER A 1 89 ? -30.298 -8.754 -0.861 1.00 33.41 89 SER A CA 1
ATOM 683 C C . SER A 1 89 ? -29.731 -7.740 -1.863 1.00 33.41 89 SER A C 1
ATOM 685 O O . SER A 1 89 ? -30.503 -6.939 -2.398 1.00 33.41 89 SER A O 1
ATOM 687 N N . PRO A 1 90 ? -28.434 -7.814 -2.227 1.00 40.28 90 PRO A N 1
ATOM 688 C CA . PRO A 1 90 ? -27.928 -7.070 -3.371 1.00 40.28 90 PRO A CA 1
ATOM 689 C C . PRO A 1 90 ? -28.650 -7.557 -4.633 1.00 40.28 90 PRO A C 1
ATOM 691 O O . PRO A 1 90 ? -28.575 -8.732 -4.997 1.00 40.28 90 PRO A O 1
ATOM 694 N N . ALA A 1 91 ? -29.397 -6.661 -5.279 1.00 31.95 91 ALA A N 1
ATOM 695 C CA . ALA A 1 91 ? -30.054 -6.957 -6.544 1.00 31.95 91 ALA A CA 1
ATOM 696 C C . ALA A 1 91 ? -28.990 -7.187 -7.639 1.00 31.95 91 ALA A C 1
ATOM 698 O O . ALA A 1 91 ? -28.032 -6.413 -7.719 1.00 31.95 91 ALA A O 1
ATOM 699 N N . PRO A 1 92 ? -29.130 -8.215 -8.498 1.00 35.84 92 PRO A N 1
ATOM 700 C CA . PRO A 1 92 ? -28.146 -8.514 -9.532 1.00 35.84 92 PRO A CA 1
ATOM 701 C C . PRO A 1 92 ? -28.273 -7.535 -10.711 1.00 35.84 92 PRO A C 1
ATOM 703 O O . PRO A 1 92 ? -28.891 -7.840 -11.731 1.00 35.84 92 PRO A O 1
ATOM 706 N N . CYS A 1 93 ? -27.678 -6.348 -10.580 1.00 27.75 93 CYS A N 1
ATOM 707 C CA . CYS A 1 93 ? -27.554 -5.390 -11.679 1.00 27.75 93 CYS A CA 1
ATOM 708 C C . CYS A 1 93 ? -26.424 -5.802 -12.636 1.00 27.75 93 CYS A C 1
ATOM 710 O O . CYS A 1 93 ? -25.270 -5.981 -12.252 1.00 27.75 93 CYS A O 1
ATOM 712 N N . SER A 1 94 ? -26.766 -5.969 -13.911 1.00 41.19 94 SER A N 1
ATOM 713 C CA . SER A 1 94 ? -25.896 -6.568 -14.921 1.00 41.19 94 SER A CA 1
ATOM 714 C C . SER A 1 94 ? -25.031 -5.544 -15.671 1.00 41.19 94 SER A C 1
ATOM 716 O O . SER A 1 94 ? -25.463 -5.034 -16.705 1.00 41.19 94 SER A O 1
ATOM 718 N N . SER A 1 95 ? -23.789 -5.306 -15.226 1.00 40.94 95 SER A N 1
ATOM 719 C CA . SER A 1 95 ? -22.743 -4.676 -16.065 1.00 40.94 95 SER A CA 1
ATOM 720 C C . SER A 1 95 ? -21.321 -4.773 -15.477 1.00 40.94 95 SER A C 1
ATOM 722 O O . SER A 1 95 ? -20.859 -3.830 -14.849 1.00 40.94 95 SER A O 1
ATOM 724 N N . GLN A 1 96 ? -20.607 -5.883 -15.721 1.00 48.56 96 GLN A N 1
ATOM 725 C CA . GLN A 1 96 ? -19.135 -6.018 -15.569 1.00 48.56 96 GLN A CA 1
ATOM 726 C C . GLN A 1 96 ? -18.476 -5.414 -14.299 1.00 48.56 96 GLN A C 1
ATOM 728 O O . GLN A 1 96 ? -17.319 -4.990 -14.342 1.00 48.56 96 GLN A O 1
ATOM 733 N N . GLU A 1 97 ? -19.156 -5.397 -13.152 1.00 62.41 97 GLU A N 1
ATOM 734 C CA . GLU A 1 97 ? -18.540 -4.938 -11.904 1.00 62.41 97 GLU A CA 1
ATOM 735 C C . GLU A 1 97 ? -17.558 -5.989 -11.359 1.00 62.41 97 GLU A C 1
ATOM 737 O O . GLU A 1 97 ? -17.823 -7.193 -11.391 1.00 62.41 97 GLU A O 1
ATOM 742 N N . LEU A 1 98 ? -16.396 -5.537 -10.871 1.00 66.75 98 LEU A N 1
ATOM 743 C CA . LEU A 1 98 ? -15.438 -6.416 -10.199 1.00 66.75 98 LEU A CA 1
ATOM 744 C C . LEU A 1 98 ? -16.033 -6.978 -8.905 1.00 66.75 98 LEU A C 1
ATOM 746 O O . LEU A 1 98 ? -16.741 -6.272 -8.187 1.00 66.75 98 LEU A O 1
ATOM 750 N N . LEU A 1 99 ? -15.652 -8.212 -8.557 1.00 73.25 99 LEU A N 1
ATOM 751 C CA . LEU A 1 99 ? -15.995 -8.805 -7.266 1.00 73.25 99 LEU A CA 1
ATOM 752 C C . LEU A 1 99 ? -15.460 -7.913 -6.137 1.00 73.25 99 LEU A C 1
ATOM 754 O O . LEU A 1 99 ? -14.247 -7.737 -5.981 1.00 73.25 99 LEU A O 1
ATOM 758 N N . ALA A 1 100 ? -16.384 -7.318 -5.382 1.00 77.50 100 ALA A N 1
ATOM 759 C CA . ALA A 1 100 ? -16.082 -6.449 -4.257 1.00 77.50 100 ALA A CA 1
ATOM 760 C C . ALA A 1 100 ? -15.837 -7.294 -3.001 1.00 77.50 100 ALA A C 1
ATOM 762 O O . ALA A 1 100 ? -16.726 -8.002 -2.530 1.00 77.50 100 ALA A O 1
ATOM 763 N N . VAL A 1 101 ? -14.623 -7.216 -2.462 1.00 83.44 101 VAL A N 1
ATOM 764 C CA . VAL A 1 101 ? -14.168 -8.013 -1.315 1.00 83.44 101 VAL A CA 1
ATOM 765 C C . VAL A 1 101 ? -14.047 -7.116 -0.084 1.00 83.44 101 VAL A C 1
ATOM 767 O O . VAL A 1 101 ? -13.421 -6.058 -0.146 1.00 83.44 101 VAL A O 1
ATOM 770 N N . LYS A 1 102 ? -14.624 -7.546 1.050 1.00 80.31 102 LYS A N 1
ATOM 771 C CA . LYS A 1 102 ? -14.599 -6.798 2.326 1.00 80.31 102 LYS A CA 1
ATOM 772 C C . LYS A 1 102 ? -13.192 -6.662 2.936 1.00 80.31 102 LYS A C 1
ATOM 774 O O . LYS A 1 102 ? -12.963 -5.727 3.704 1.00 80.31 102 LYS A O 1
ATOM 779 N N . GLY A 1 103 ? -12.274 -7.564 2.585 1.00 86.50 103 GLY A N 1
ATOM 780 C CA . GLY A 1 103 ? -10.903 -7.613 3.093 1.00 86.50 103 GLY A CA 1
ATOM 781 C C . GLY A 1 103 ? -10.014 -6.426 2.700 1.00 86.50 103 GLY A C 1
ATOM 782 O O . GLY A 1 103 ? -10.235 -5.727 1.703 1.00 86.50 103 GLY A O 1
ATOM 783 N N . THR A 1 104 ? -8.973 -6.219 3.505 1.00 94.69 104 THR A N 1
ATOM 784 C CA . THR A 1 104 ? -7.931 -5.202 3.322 1.00 94.69 104 THR A CA 1
ATOM 785 C C . THR A 1 104 ? -6.695 -5.811 2.656 1.00 94.69 104 THR A C 1
ATOM 787 O O . THR A 1 104 ? -6.120 -6.776 3.161 1.00 94.69 104 THR A O 1
ATOM 790 N N . LEU A 1 105 ? -6.244 -5.220 1.547 1.00 97.00 105 LEU A N 1
ATOM 791 C CA . LEU A 1 105 ? -4.988 -5.580 0.887 1.00 97.00 105 LEU A CA 1
ATOM 792 C C . LEU A 1 105 ? -3.832 -4.759 1.469 1.00 97.00 105 LEU A C 1
ATOM 794 O O . LEU A 1 105 ? -3.775 -3.543 1.281 1.00 97.00 105 LEU A O 1
ATOM 798 N N . VAL A 1 106 ? -2.876 -5.421 2.113 1.00 97.75 106 VAL A N 1
ATOM 799 C CA . VAL A 1 106 ? -1.626 -4.809 2.582 1.00 97.75 106 VAL A CA 1
ATOM 800 C C . VAL A 1 106 ? -0.516 -5.122 1.581 1.00 97.75 106 VAL A C 1
ATOM 802 O O . VAL A 1 106 ? -0.259 -6.286 1.276 1.00 97.75 106 VAL A O 1
ATOM 805 N N . ILE A 1 107 ? 0.152 -4.091 1.063 1.00 97.88 107 ILE A N 1
ATOM 806 C CA . ILE A 1 107 ? 1.285 -4.215 0.138 1.00 97.88 107 ILE A CA 1
ATOM 807 C C . ILE A 1 107 ? 2.537 -3.710 0.848 1.00 97.88 107 ILE A C 1
ATOM 809 O O . ILE A 1 107 ? 2.676 -2.511 1.079 1.00 97.88 107 ILE A O 1
ATOM 813 N N . CYS A 1 108 ? 3.456 -4.617 1.170 1.00 97.19 108 CYS A N 1
ATOM 814 C CA . CYS A 1 108 ? 4.665 -4.298 1.929 1.00 97.19 108 CYS A CA 1
ATOM 815 C C . CYS A 1 108 ? 5.945 -4.838 1.259 1.00 97.19 108 CYS A C 1
ATOM 817 O O . CYS A 1 108 ? 5.932 -5.452 0.179 1.00 97.19 108 CYS A O 1
ATOM 819 N N . LEU A 1 109 ? 7.099 -4.576 1.875 1.00 96.12 109 LEU A N 1
ATOM 820 C CA . LEU A 1 109 ? 8.359 -5.215 1.489 1.00 96.12 109 LEU A CA 1
ATOM 821 C C . LEU A 1 109 ? 8.356 -6.692 1.915 1.00 96.12 109 LEU A C 1
ATOM 823 O O . LEU A 1 109 ? 7.769 -7.053 2.926 1.00 96.12 109 LEU A O 1
ATOM 827 N N . VAL A 1 110 ? 9.077 -7.553 1.185 1.00 93.94 110 VAL A N 1
ATOM 828 C CA . VAL A 1 110 ? 9.138 -9.009 1.464 1.00 93.94 110 VAL A CA 1
ATOM 829 C C . VAL A 1 110 ? 9.534 -9.310 2.919 1.00 93.94 110 VAL A C 1
ATOM 831 O O . VAL A 1 110 ? 9.020 -10.251 3.510 1.00 93.94 110 VAL A O 1
ATOM 834 N N . VAL A 1 111 ? 10.416 -8.492 3.501 1.00 92.75 111 VAL A N 1
ATOM 835 C CA . VAL A 1 111 ? 10.868 -8.618 4.898 1.00 92.75 111 VAL A CA 1
ATOM 836 C C . VAL A 1 111 ? 9.786 -8.264 5.924 1.00 92.75 111 VAL A C 1
ATOM 838 O O . VAL A 1 111 ? 9.786 -8.823 7.013 1.00 92.75 111 VAL A O 1
ATOM 841 N N . ALA A 1 112 ? 8.848 -7.382 5.569 1.00 95.06 112 ALA A N 1
ATOM 842 C CA . ALA A 1 112 ? 7.793 -6.906 6.458 1.00 95.06 112 ALA A CA 1
ATOM 843 C C . ALA A 1 112 ? 6.583 -7.856 6.505 1.00 95.06 112 ALA A C 1
ATOM 845 O O . ALA A 1 112 ? 5.786 -7.767 7.429 1.00 95.06 112 ALA A O 1
ATOM 846 N N . VAL A 1 113 ? 6.442 -8.799 5.563 1.00 95.69 113 VAL A N 1
ATOM 847 C CA . VAL A 1 113 ? 5.299 -9.736 5.518 1.00 95.69 113 VAL A CA 1
ATOM 848 C C . VAL A 1 113 ? 5.130 -10.496 6.837 1.00 95.69 113 VAL A C 1
ATOM 850 O O . VAL A 1 113 ? 4.037 -10.528 7.393 1.00 95.69 113 VAL A O 1
ATOM 853 N N . ILE A 1 114 ? 6.211 -11.090 7.353 1.00 94.25 114 ILE A N 1
ATOM 854 C CA . ILE A 1 114 ? 6.173 -11.881 8.595 1.00 94.25 114 ILE A CA 1
ATOM 855 C C . ILE A 1 114 ? 5.912 -10.972 9.802 1.00 94.25 114 ILE A C 1
ATOM 857 O O . ILE A 1 114 ? 5.206 -11.373 10.724 1.00 94.25 114 ILE A O 1
ATOM 861 N N . GLN A 1 115 ? 6.435 -9.741 9.776 1.00 94.69 115 GLN A N 1
ATOM 862 C CA . GLN A 1 115 ? 6.178 -8.736 10.805 1.00 94.69 115 GLN A CA 1
ATOM 863 C C . GLN A 1 115 ? 4.689 -8.365 10.842 1.00 94.69 115 GLN A C 1
ATOM 865 O O . GLN A 1 115 ? 4.092 -8.453 11.905 1.00 94.69 115 GLN A O 1
ATOM 870 N N . TRP A 1 116 ? 4.067 -8.059 9.698 1.00 96.06 116 TRP A N 1
ATOM 871 C CA . TRP A 1 116 ? 2.629 -7.768 9.616 1.00 96.06 116 TRP A CA 1
ATOM 872 C C . TRP A 1 116 ? 1.765 -8.915 10.152 1.00 96.06 116 TRP A C 1
ATOM 874 O O . TRP A 1 116 ? 0.863 -8.663 10.943 1.00 96.06 116 TRP A O 1
ATOM 884 N N . VAL A 1 117 ? 2.059 -10.168 9.780 1.00 95.12 117 VAL A N 1
ATOM 885 C CA . VAL A 1 117 ? 1.360 -11.345 10.337 1.00 95.12 117 VAL A CA 1
ATOM 886 C C . VAL A 1 117 ? 1.523 -11.404 11.860 1.00 95.12 117 VAL A C 1
ATOM 888 O O . VAL A 1 117 ? 0.534 -11.501 12.577 1.00 95.12 117 VAL A O 1
ATOM 891 N N . SER A 1 118 ? 2.759 -11.280 12.353 1.00 93.69 118 SER A N 1
ATOM 892 C CA . SER A 1 118 ? 3.066 -11.360 13.788 1.00 93.69 118 SER A CA 1
ATOM 893 C C . SER A 1 118 ? 2.430 -10.223 14.592 1.00 93.69 118 SER A C 1
ATOM 895 O O . SER A 1 118 ? 2.013 -10.442 15.723 1.00 93.69 118 SER A O 1
ATOM 897 N N . GLU A 1 119 ? 2.350 -9.016 14.027 1.00 94.06 119 GLU A N 1
ATOM 898 C CA . GLU A 1 119 ? 1.703 -7.870 14.665 1.00 94.06 119 GLU A CA 1
ATOM 899 C C . GLU A 1 119 ? 0.178 -8.047 14.713 1.00 94.06 119 GLU A C 1
ATOM 901 O O . GLU A 1 119 ? -0.407 -7.820 15.768 1.00 94.06 119 GLU A O 1
ATOM 906 N N . ILE A 1 120 ? -0.472 -8.535 13.648 1.00 93.00 120 ILE A N 1
ATOM 907 C CA . ILE A 1 120 ? -1.915 -8.846 13.692 1.00 93.00 120 ILE A CA 1
ATOM 908 C C . ILE A 1 120 ? -2.197 -9.933 14.747 1.00 93.00 120 ILE A C 1
ATOM 910 O O . ILE A 1 120 ? -3.066 -9.739 15.597 1.00 93.00 120 ILE A O 1
ATOM 914 N N . ASP A 1 121 ? -1.426 -11.025 14.763 1.00 91.75 121 ASP A N 1
ATOM 915 C CA . ASP A 1 121 ? -1.570 -12.117 15.745 1.00 91.75 121 ASP A CA 1
ATOM 916 C C . ASP A 1 121 ? -1.260 -11.692 17.197 1.00 91.75 121 ASP A C 1
ATOM 918 O O . ASP A 1 121 ? -1.711 -12.340 18.145 1.00 91.75 121 ASP A O 1
ATOM 922 N N . HIS A 1 122 ? -0.457 -10.639 17.391 1.00 89.94 122 HIS A N 1
ATOM 923 C CA . HIS A 1 122 ? -0.094 -10.118 18.712 1.00 89.94 122 HIS A CA 1
ATOM 924 C C . HIS A 1 122 ? -1.089 -9.078 19.234 1.00 89.94 122 HIS A C 1
ATOM 926 O O . HIS A 1 122 ? -1.404 -9.072 20.426 1.00 89.94 122 HIS A O 1
ATOM 932 N N . PHE A 1 123 ? -1.572 -8.194 18.360 1.00 87.19 123 PHE A N 1
ATOM 933 C CA . PHE A 1 123 ? -2.465 -7.104 18.740 1.00 87.19 123 PHE A CA 1
ATOM 934 C C . PHE A 1 123 ? -3.943 -7.494 18.730 1.00 87.19 123 PHE A C 1
ATOM 936 O O . PHE A 1 123 ? -4.728 -6.806 19.378 1.00 87.19 123 PHE A O 1
ATOM 943 N N . THR A 1 124 ? -4.330 -8.582 18.058 1.00 88.06 124 THR A N 1
ATOM 944 C CA . THR A 1 124 ? -5.731 -9.028 17.963 1.00 88.06 124 THR A CA 1
ATOM 945 C C . THR A 1 124 ? -5.992 -10.340 18.697 1.00 88.06 124 THR A C 1
ATOM 947 O O . THR A 1 124 ? -5.098 -11.168 18.882 1.00 88.06 124 THR A O 1
ATOM 950 N N . THR A 1 125 ? -7.238 -10.542 19.129 1.00 85.69 125 THR A N 1
ATOM 951 C CA . THR A 1 125 ? -7.675 -11.804 19.738 1.00 85.69 125 THR A CA 1
ATOM 952 C C . THR A 1 125 ? -7.459 -12.980 18.780 1.00 85.69 125 THR A C 1
ATOM 954 O O . THR A 1 125 ? -7.891 -12.967 17.628 1.00 85.69 125 THR A O 1
ATOM 957 N N . LYS A 1 126 ? -6.788 -14.035 19.263 1.00 79.12 126 LYS A N 1
ATOM 958 C CA . LYS A 1 126 ? -6.398 -15.190 18.438 1.00 79.12 126 LYS A CA 1
ATOM 959 C C . LYS A 1 126 ? -7.600 -15.815 17.732 1.00 79.12 126 LYS A C 1
ATOM 961 O O . LYS A 1 126 ? -8.486 -16.368 18.378 1.00 79.12 126 LYS A O 1
ATOM 966 N N . GLY A 1 127 ? -7.568 -15.788 16.402 1.00 77.94 127 GLY A N 1
ATOM 967 C CA . GLY A 1 127 ? -8.604 -16.364 15.549 1.00 77.94 127 GLY A CA 1
ATOM 968 C C . GLY A 1 127 ? -9.790 -15.446 15.242 1.00 77.94 127 GLY A C 1
ATOM 969 O O . GLY A 1 127 ? -10.684 -15.903 14.534 1.00 77.94 127 GLY A O 1
ATOM 970 N N . SER A 1 128 ? -9.812 -14.185 15.704 1.00 83.00 128 SER A N 1
ATOM 971 C CA . SER A 1 128 ? -10.855 -13.232 15.282 1.00 83.00 128 SER A CA 1
ATOM 972 C C . SER A 1 128 ? -10.627 -12.665 13.876 1.00 83.00 128 SER A C 1
ATOM 974 O O . SER A 1 128 ? -11.587 -12.286 13.214 1.00 83.00 128 SER A O 1
ATOM 976 N N . ASN A 1 129 ? -9.382 -12.689 13.383 1.00 85.50 129 ASN A N 1
ATOM 977 C CA . ASN A 1 129 ? -9.006 -12.243 12.040 1.00 85.50 129 ASN A CA 1
ATOM 978 C C . ASN A 1 129 ? -8.458 -13.399 11.192 1.00 85.50 129 ASN A C 1
ATOM 980 O O . ASN A 1 129 ? -7.621 -14.186 11.646 1.00 85.50 129 ASN A O 1
ATOM 98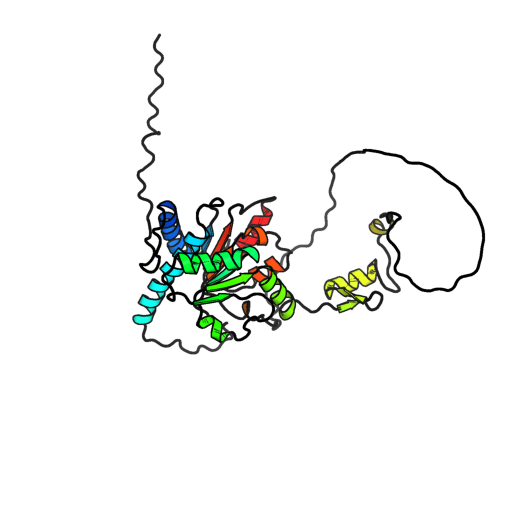4 N N . LYS A 1 130 ? -8.876 -13.470 9.927 1.00 90.81 130 LYS A N 1
ATOM 985 C CA . LYS A 1 130 ? -8.359 -14.405 8.922 1.00 90.81 130 LYS A CA 1
ATOM 986 C C . LYS A 1 130 ? -7.347 -13.707 8.016 1.00 90.81 130 LYS A C 1
ATOM 988 O O . LYS A 1 130 ? -7.678 -12.774 7.284 1.00 90.81 130 LYS A O 1
ATOM 993 N N . ILE A 1 131 ? -6.114 -14.210 8.022 1.00 93.38 131 ILE A N 1
ATOM 994 C CA . ILE A 1 131 ? -4.982 -13.637 7.283 1.00 93.38 131 ILE A CA 1
ATOM 995 C C . ILE A 1 131 ? -4.589 -14.553 6.114 1.00 93.38 131 ILE A C 1
ATOM 997 O O . ILE A 1 131 ? -4.326 -15.741 6.308 1.00 93.38 131 ILE A O 1
ATOM 1001 N N . LEU A 1 132 ? -4.484 -13.995 4.905 1.00 93.81 132 LEU A N 1
ATOM 1002 C CA . LEU A 1 132 ? -3.914 -14.654 3.728 1.00 93.81 132 LEU A CA 1
ATOM 1003 C C . LEU A 1 132 ? -2.566 -14.032 3.359 1.00 93.81 132 LEU A C 1
ATOM 1005 O O . LEU A 1 132 ? -2.472 -12.853 3.021 1.00 93.81 132 LEU A O 1
ATOM 1009 N N . VAL A 1 133 ? -1.523 -14.857 3.328 1.00 94.25 133 VAL A N 1
ATOM 1010 C CA . VAL A 1 133 ? -0.183 -14.456 2.886 1.00 94.25 133 VAL A CA 1
ATOM 1011 C C . VAL A 1 133 ? -0.020 -14.751 1.389 1.00 94.25 133 VAL A C 1
ATOM 1013 O O . VAL A 1 133 ? 0.210 -15.885 0.969 1.00 94.25 133 VAL A O 1
ATOM 1016 N N . TYR A 1 134 ? -0.141 -13.715 0.558 1.00 93.50 134 TYR A N 1
ATOM 1017 C CA . TYR A 1 134 ? -0.122 -13.789 -0.904 1.00 93.50 134 TYR A CA 1
ATOM 1018 C C . TYR A 1 134 ? 1.273 -13.468 -1.479 1.00 93.50 134 TYR A C 1
ATOM 1020 O O . TYR A 1 134 ? 1.505 -12.420 -2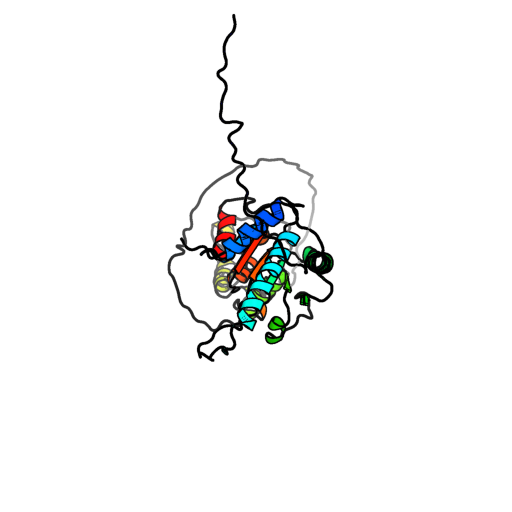.082 1.00 93.50 134 TYR A O 1
ATOM 1028 N N . HIS A 1 135 ? 2.238 -14.382 -1.337 1.00 89.25 135 HIS A N 1
ATOM 1029 C CA . HIS A 1 135 ? 3.534 -14.279 -2.030 1.00 89.25 135 HIS A CA 1
ATOM 1030 C C . HIS A 1 135 ? 4.132 -15.650 -2.390 1.00 89.25 135 HIS A C 1
ATOM 1032 O O . HIS A 1 135 ? 3.580 -16.703 -2.090 1.00 89.25 135 HIS A O 1
ATOM 1038 N N . GLY A 1 136 ? 5.287 -15.653 -3.065 1.00 85.25 136 GLY A N 1
ATOM 1039 C CA . GLY A 1 136 ? 5.990 -16.888 -3.435 1.00 85.25 136 GLY A CA 1
ATOM 1040 C C . GLY A 1 136 ? 5.370 -17.611 -4.637 1.00 85.25 136 GLY A C 1
ATOM 1041 O O . GLY A 1 136 ? 4.675 -16.996 -5.445 1.00 85.25 136 GLY A O 1
ATOM 1042 N N . ALA A 1 137 ? 5.673 -18.902 -4.804 1.00 78.56 137 ALA A N 1
ATOM 1043 C CA . ALA A 1 137 ? 5.237 -19.688 -5.967 1.00 78.56 137 ALA A CA 1
ATOM 1044 C C . ALA A 1 137 ? 3.828 -20.293 -5.810 1.00 78.56 137 ALA A C 1
ATOM 1046 O O . ALA A 1 137 ? 3.048 -20.285 -6.763 1.00 78.56 137 ALA A O 1
ATOM 1047 N N . ASN A 1 138 ? 3.491 -20.765 -4.606 1.00 76.19 138 ASN A N 1
ATOM 1048 C CA . ASN A 1 138 ? 2.237 -21.456 -4.293 1.00 76.19 138 ASN A CA 1
ATOM 1049 C C . ASN A 1 138 ? 1.164 -20.473 -3.807 1.00 76.19 138 ASN A C 1
ATOM 1051 O O . ASN A 1 138 ? 0.613 -20.628 -2.722 1.00 76.19 138 ASN A O 1
ATOM 1055 N N . ARG A 1 139 ? 0.898 -19.429 -4.599 1.00 85.50 139 ARG A N 1
ATOM 1056 C CA . ARG A 1 139 ? -0.179 -18.478 -4.298 1.00 85.50 139 ARG A CA 1
ATOM 1057 C C . ARG A 1 139 ? -1.528 -19.073 -4.669 1.00 85.50 139 ARG A C 1
ATOM 1059 O O . ARG A 1 139 ? -1.642 -19.756 -5.692 1.00 85.50 139 ARG A O 1
ATOM 1066 N N . GLU A 1 140 ? -2.531 -18.756 -3.859 1.00 79.75 140 GLU A N 1
ATOM 1067 C CA . GLU A 1 140 ? -3.929 -18.984 -4.206 1.00 79.75 140 GLU A CA 1
ATOM 1068 C C . GLU A 1 140 ? -4.258 -18.273 -5.531 1.00 79.75 140 GLU A C 1
ATOM 1070 O O . GLU A 1 140 ? -3.659 -17.253 -5.875 1.00 79.75 140 GLU A O 1
ATOM 1075 N N . LYS A 1 141 ? -5.159 -18.851 -6.321 1.00 81.12 141 LYS A N 1
ATOM 1076 C CA . LYS A 1 141 ? -5.592 -18.304 -7.615 1.00 81.12 141 LYS A CA 1
ATOM 1077 C C . LYS A 1 141 ? -7.099 -18.144 -7.697 1.00 81.12 141 LYS A C 1
ATOM 1079 O O . LYS A 1 141 ? -7.554 -17.451 -8.604 1.00 81.12 141 LYS A O 1
ATOM 1084 N N . ASN A 1 142 ? -7.855 -18.791 -6.806 1.00 82.75 142 ASN A N 1
ATOM 1085 C CA . ASN A 1 142 ? -9.288 -18.589 -6.766 1.00 82.75 142 ASN A CA 1
ATOM 1086 C C . ASN A 1 142 ? -9.612 -17.233 -6.127 1.00 82.75 142 ASN A C 1
ATOM 1088 O O . ASN A 1 142 ? -9.188 -16.960 -5.005 1.00 82.75 142 ASN A O 1
ATOM 1092 N N . ILE A 1 143 ? -10.358 -16.404 -6.857 1.00 84.56 143 ILE A N 1
ATOM 1093 C CA . ILE A 1 143 ? -10.730 -15.050 -6.440 1.00 84.56 143 ILE A CA 1
ATOM 1094 C C . ILE A 1 143 ? -11.738 -15.103 -5.289 1.00 84.56 143 ILE A C 1
ATOM 1096 O O . ILE A 1 143 ? -11.609 -14.340 -4.334 1.00 84.56 143 ILE A O 1
ATOM 1100 N N . ASP A 1 144 ? -12.688 -16.040 -5.342 1.00 82.75 144 ASP A N 1
ATOM 1101 C CA . ASP A 1 144 ? -13.802 -16.130 -4.389 1.00 82.75 144 ASP A CA 1
ATOM 1102 C C . ASP A 1 144 ? -13.317 -16.272 -2.940 1.00 82.75 144 ASP A C 1
ATOM 1104 O O . ASP A 1 144 ? -13.877 -15.676 -2.024 1.00 82.75 144 ASP A O 1
ATOM 1108 N N . LYS A 1 145 ? -12.199 -16.985 -2.741 1.00 84.62 145 LYS A N 1
ATOM 1109 C CA . LYS A 1 145 ? -11.586 -17.176 -1.423 1.00 84.62 145 LYS A CA 1
ATOM 1110 C C . LYS A 1 145 ? -11.104 -15.878 -0.784 1.00 84.62 145 LYS A C 1
ATOM 1112 O O . LYS A 1 145 ? -11.001 -15.827 0.433 1.00 84.62 145 LYS A O 1
ATOM 1117 N N . PHE A 1 146 ? -10.805 -14.822 -1.547 1.00 88.00 146 PHE A N 1
ATOM 1118 C CA . PHE A 1 146 ? -10.410 -13.541 -0.949 1.00 88.00 146 PHE A CA 1
ATOM 1119 C C . PHE A 1 146 ? -11.546 -12.912 -0.130 1.00 88.00 146 PHE A C 1
ATOM 1121 O O . PHE A 1 146 ? -11.261 -12.163 0.799 1.00 88.00 146 PHE A O 1
ATOM 1128 N N . ALA A 1 147 ? -12.811 -13.249 -0.412 1.00 85.44 147 ALA A N 1
ATOM 1129 C CA . ALA A 1 147 ? -13.948 -12.827 0.405 1.00 85.44 147 ALA A CA 1
ATOM 1130 C C . ALA A 1 147 ? -13.962 -13.466 1.808 1.00 85.44 147 ALA A C 1
ATOM 1132 O O . ALA A 1 147 ? -14.656 -12.965 2.688 1.00 85.44 147 ALA A O 1
ATOM 1133 N N . GLU A 1 148 ? -13.198 -14.543 2.029 1.00 88.19 148 GLU A N 1
ATOM 1134 C CA . GLU A 1 148 ? -13.089 -15.219 3.325 1.00 88.19 148 GLU A CA 1
ATOM 1135 C C . GLU A 1 148 ? -12.046 -14.592 4.264 1.00 88.19 148 GLU A C 1
ATOM 1137 O O . GLU A 1 148 ? -12.017 -14.980 5.430 1.00 88.19 148 GLU A O 1
ATOM 1142 N N . TYR A 1 149 ? -11.185 -13.683 3.787 1.00 90.62 149 TYR A N 1
ATOM 1143 C CA . TYR A 1 149 ? -10.057 -13.132 4.552 1.00 90.62 149 TYR A CA 1
ATOM 1144 C C . TYR A 1 149 ? -10.215 -11.636 4.842 1.00 90.62 149 TYR A C 1
ATOM 1146 O O . TYR A 1 149 ? -10.499 -10.837 3.947 1.00 90.62 149 TYR A O 1
ATOM 1154 N N . ASP A 1 150 ? -9.923 -11.245 6.081 1.00 90.25 150 ASP A N 1
ATOM 1155 C CA . ASP A 1 150 ? -9.949 -9.852 6.539 1.00 90.25 150 ASP A CA 1
ATOM 1156 C C . ASP A 1 150 ? -8.685 -9.099 6.104 1.00 90.25 150 ASP A C 1
ATOM 1158 O O . ASP A 1 150 ? -8.742 -7.927 5.722 1.00 90.25 150 ASP A O 1
ATOM 1162 N N . PHE A 1 151 ? -7.546 -9.801 6.090 1.00 93.81 151 PHE A N 1
ATOM 1163 C CA . PHE A 1 151 ? -6.250 -9.286 5.650 1.00 93.81 151 PHE A CA 1
ATOM 1164 C C . PHE A 1 151 ? -5.668 -10.151 4.532 1.00 93.81 151 PHE A C 1
ATOM 1166 O O . PHE A 1 151 ? -5.466 -11.354 4.702 1.00 93.81 151 PHE A O 1
ATOM 1173 N N . VAL A 1 152 ? -5.301 -9.527 3.412 1.00 95.56 152 VAL A N 1
ATOM 1174 C CA . VAL A 1 152 ? -4.484 -10.148 2.361 1.00 95.56 152 VAL A CA 1
ATOM 1175 C C . VAL A 1 152 ? -3.156 -9.403 2.284 1.00 95.56 152 VAL A C 1
ATOM 1177 O O . VAL A 1 152 ? -3.112 -8.241 1.889 1.00 95.56 152 VAL A O 1
ATOM 1180 N N . ILE A 1 153 ? -2.060 -10.057 2.666 1.00 96.69 153 ILE A N 1
ATOM 1181 C CA . ILE A 1 153 ? -0.723 -9.452 2.718 1.00 96.69 153 ILE A CA 1
ATOM 1182 C C . ILE A 1 153 ? 0.070 -9.903 1.491 1.00 96.69 153 ILE A C 1
ATOM 1184 O O . ILE A 1 153 ? 0.322 -11.093 1.302 1.00 96.69 153 ILE A O 1
ATOM 1188 N N . THR A 1 154 ? 0.486 -8.957 0.654 1.00 96.62 154 THR A N 1
ATOM 1189 C CA . THR A 1 154 ? 1.256 -9.193 -0.575 1.00 96.62 154 THR A CA 1
ATOM 1190 C C . THR A 1 154 ? 2.497 -8.305 -0.623 1.00 96.62 154 THR A C 1
ATOM 1192 O O . THR A 1 154 ? 2.686 -7.403 0.192 1.00 96.62 154 THR A O 1
ATOM 1195 N N . THR A 1 155 ? 3.364 -8.544 -1.605 1.00 97.00 155 THR A N 1
ATOM 1196 C CA . THR A 1 155 ? 4.597 -7.774 -1.788 1.00 97.00 155 THR A CA 1
ATOM 1197 C C . THR A 1 155 ? 4.566 -6.942 -3.059 1.00 97.00 155 THR A C 1
ATOM 1199 O O . THR A 1 155 ? 4.050 -7.379 -4.093 1.00 97.00 155 THR A O 1
ATOM 1202 N N . TYR A 1 156 ? 5.232 -5.786 -3.031 1.00 96.56 156 TYR A N 1
ATOM 1203 C CA . TYR A 1 156 ? 5.458 -4.939 -4.211 1.00 96.56 156 TYR A CA 1
ATOM 1204 C C . TYR A 1 156 ? 5.943 -5.721 -5.444 1.00 96.56 156 TYR A C 1
ATOM 1206 O O . TYR A 1 156 ? 5.469 -5.515 -6.562 1.00 96.56 156 TYR A O 1
ATOM 1214 N N . SER A 1 157 ? 6.865 -6.664 -5.232 1.00 94.88 157 SER A N 1
ATOM 1215 C CA . SER A 1 157 ? 7.410 -7.541 -6.272 1.00 94.88 157 SER A CA 1
ATOM 1216 C C . SER A 1 157 ? 6.395 -8.550 -6.823 1.00 94.88 157 SER A C 1
ATOM 1218 O O . SER A 1 157 ? 6.448 -8.871 -8.010 1.00 94.88 157 SER A O 1
ATOM 1220 N N . THR A 1 158 ? 5.462 -9.034 -5.999 1.00 94.69 158 THR A N 1
ATOM 1221 C CA . THR A 1 158 ? 4.396 -9.959 -6.418 1.00 94.69 158 THR A CA 1
ATOM 1222 C C . THR A 1 158 ? 3.364 -9.228 -7.274 1.00 94.69 158 THR A C 1
ATOM 1224 O O . THR A 1 158 ? 3.050 -9.689 -8.374 1.00 94.69 158 THR A O 1
ATOM 1227 N N . VAL A 1 159 ? 2.919 -8.049 -6.825 1.00 94.88 159 VAL A N 1
ATOM 1228 C CA . VAL A 1 159 ? 1.996 -7.166 -7.560 1.00 94.88 159 VAL A CA 1
ATOM 1229 C C . VAL A 1 159 ? 2.587 -6.769 -8.922 1.00 94.88 159 VAL A C 1
ATOM 1231 O O . VAL A 1 159 ? 1.933 -6.946 -9.953 1.00 94.88 159 VAL A O 1
ATOM 1234 N N . GLU A 1 160 ? 3.857 -6.338 -8.967 1.00 94.06 160 GLU A N 1
ATOM 1235 C CA . GLU A 1 160 ? 4.543 -6.015 -10.229 1.00 94.06 160 GLU A CA 1
ATOM 1236 C C . GLU A 1 160 ? 4.664 -7.239 -11.157 1.00 94.06 160 GLU A C 1
ATOM 1238 O O . GLU A 1 160 ? 4.417 -7.140 -12.363 1.00 94.06 160 GLU A O 1
ATOM 1243 N N . ALA A 1 161 ? 5.050 -8.403 -10.624 1.00 92.19 161 ALA A N 1
ATOM 1244 C CA . ALA A 1 161 ? 5.228 -9.615 -11.422 1.00 92.19 161 ALA A CA 1
ATOM 1245 C C . ALA A 1 161 ? 3.914 -10.085 -12.064 1.00 92.19 161 ALA A C 1
ATOM 1247 O O . ALA A 1 161 ? 3.917 -10.526 -13.217 1.00 92.19 161 ALA A O 1
ATOM 1248 N N . GLU A 1 162 ? 2.793 -9.963 -11.353 1.00 90.50 162 GLU A N 1
ATOM 1249 C CA . GLU A 1 162 ? 1.476 -10.289 -11.892 1.00 90.50 162 GLU A CA 1
ATOM 1250 C C . GLU A 1 162 ? 0.976 -9.282 -12.921 1.00 90.50 162 GLU A C 1
ATOM 1252 O O . GLU A 1 162 ? 0.488 -9.693 -13.978 1.00 90.50 162 GLU A O 1
ATOM 1257 N N . TYR A 1 163 ? 1.143 -7.986 -12.661 1.00 91.06 163 TYR A N 1
ATOM 1258 C CA . TYR A 1 163 ? 0.824 -6.939 -13.628 1.00 91.06 163 TYR A CA 1
ATOM 1259 C C . TYR A 1 163 ? 1.617 -7.129 -14.928 1.00 91.06 163 TYR A C 1
ATOM 1261 O O . TYR A 1 163 ? 1.055 -7.116 -16.024 1.00 91.06 163 TYR A O 1
ATOM 1269 N N . ARG A 1 164 ? 2.919 -7.425 -14.819 1.00 89.06 164 ARG A N 1
ATOM 1270 C CA . ARG A 1 164 ? 3.791 -7.680 -15.975 1.00 89.06 164 ARG A CA 1
ATOM 1271 C C . ARG A 1 164 ? 3.426 -8.950 -16.750 1.00 89.06 164 ARG A C 1
ATOM 1273 O O . ARG A 1 164 ? 3.710 -9.016 -17.941 1.00 89.06 164 ARG A O 1
ATOM 1280 N N . LYS A 1 165 ? 2.857 -9.965 -16.091 1.00 86.75 165 LYS A N 1
ATOM 1281 C CA . LYS A 1 165 ? 2.490 -11.240 -16.730 1.00 86.75 165 LYS A CA 1
ATOM 1282 C C . LYS A 1 165 ? 1.132 -11.187 -17.433 1.00 86.75 165 LYS A C 1
ATOM 1284 O O . LYS A 1 165 ? 0.974 -11.853 -18.452 1.00 86.75 165 LYS A O 1
ATOM 1289 N N . ASN A 1 166 ? 0.166 -10.468 -16.863 1.00 84.94 166 ASN A N 1
ATOM 1290 C CA . ASN A 1 166 ? -1.228 -10.520 -17.311 1.00 84.94 166 ASN A CA 1
ATOM 1291 C C . ASN A 1 166 ? -1.672 -9.226 -18.018 1.00 84.94 166 ASN A C 1
ATOM 1293 O O . ASN A 1 166 ? -2.331 -9.302 -19.051 1.00 84.94 166 ASN A O 1
ATOM 1297 N N . VAL A 1 167 ? -1.265 -8.056 -17.509 1.00 83.38 167 VAL A N 1
ATOM 1298 C CA . VAL A 1 167 ? -1.768 -6.747 -17.967 1.00 83.38 167 VAL A CA 1
ATOM 1299 C C . VAL A 1 167 ? -0.855 -6.097 -19.013 1.00 83.38 167 VAL A C 1
ATOM 1301 O O . VAL A 1 167 ? -1.346 -5.481 -19.956 1.00 83.38 167 VAL A O 1
ATOM 1304 N N . LEU A 1 168 ? 0.472 -6.214 -18.875 1.00 83.31 168 LEU A N 1
ATOM 1305 C CA . LEU A 1 168 ? 1.405 -5.664 -19.869 1.00 83.31 168 LEU A CA 1
ATOM 1306 C C . LEU A 1 168 ? 1.496 -6.545 -21.129 1.00 83.31 168 LEU A C 1
ATOM 1308 O O . LEU A 1 168 ? 1.522 -7.773 -21.010 1.00 83.31 168 LEU A O 1
ATOM 1312 N N . PRO A 1 169 ? 1.624 -5.942 -22.330 1.00 82.12 169 PRO A N 1
ATOM 1313 C CA . PRO A 1 169 ? 1.785 -6.695 -23.567 1.00 82.12 169 PRO A CA 1
ATOM 1314 C C . PRO A 1 169 ? 3.073 -7.538 -23.542 1.00 82.12 169 PRO A C 1
ATOM 1316 O O . PRO A 1 169 ? 4.089 -7.114 -22.964 1.00 82.12 169 PRO A O 1
ATOM 1319 N N . PRO A 1 170 ? 3.060 -8.731 -24.166 1.00 83.00 170 PRO A N 1
ATOM 1320 C CA . PRO A 1 170 ? 4.216 -9.614 -24.202 1.00 83.00 170 PRO A CA 1
ATOM 1321 C C . PRO A 1 170 ? 5.400 -8.945 -24.910 1.00 83.00 170 PRO A C 1
ATOM 1323 O O . PRO A 1 170 ? 5.244 -8.085 -25.773 1.00 83.00 170 PRO A O 1
ATOM 1326 N N . LYS A 1 171 ? 6.618 -9.350 -24.538 1.00 87.69 171 LYS A N 1
ATOM 1327 C CA . LYS A 1 171 ? 7.835 -8.850 -25.185 1.00 87.69 171 LYS A CA 1
ATOM 1328 C C . LYS A 1 171 ? 8.212 -9.715 -26.378 1.00 87.69 171 LYS A C 1
ATOM 1330 O O . LYS A 1 171 ? 8.467 -10.910 -26.226 1.00 87.69 171 LYS A O 1
ATOM 1335 N N . GLU A 1 172 ? 8.364 -9.084 -27.526 1.00 89.38 172 GLU A N 1
ATOM 1336 C CA . GLU A 1 172 ? 8.809 -9.707 -28.765 1.00 89.38 172 GLU A CA 1
ATOM 1337 C C . GLU A 1 172 ? 10.333 -9.845 -28.800 1.00 89.38 172 GLU A C 1
ATOM 1339 O O . GLU A 1 172 ? 11.065 -8.984 -28.305 1.00 89.38 172 GLU A O 1
ATOM 1344 N N . LYS A 1 173 ? 10.837 -10.939 -29.379 1.00 91.88 173 LYS A N 1
ATOM 1345 C CA . LYS A 1 173 ? 12.279 -11.170 -29.545 1.00 91.88 173 LYS A CA 1
ATOM 1346 C C . LYS A 1 173 ? 12.771 -10.529 -30.841 1.00 91.88 173 LYS A C 1
ATOM 1348 O O . LYS A 1 173 ? 12.262 -10.824 -31.915 1.00 91.88 173 LYS A O 1
ATOM 1353 N N . CYS A 1 174 ? 13.828 -9.725 -30.750 1.00 91.06 174 CYS A N 1
ATOM 1354 C CA . CYS A 1 174 ? 14.559 -9.249 -31.918 1.00 91.06 174 CYS A CA 1
ATOM 1355 C C . CYS A 1 174 ? 15.193 -10.434 -32.662 1.00 91.06 174 CYS A C 1
ATOM 1357 O O . CYS A 1 174 ? 16.005 -11.159 -32.084 1.00 91.06 174 CYS A O 1
ATOM 1359 N N . GLN A 1 175 ? 14.856 -10.598 -33.943 1.00 90.06 175 GLN A N 1
ATOM 1360 C CA . GLN A 1 175 ? 15.314 -11.714 -34.780 1.00 90.06 175 GLN A CA 1
ATOM 1361 C C . GLN A 1 175 ? 16.850 -11.788 -34.892 1.00 90.06 175 GLN A C 1
ATOM 1363 O O . GLN A 1 175 ? 17.411 -12.877 -34.936 1.00 90.06 175 GLN A O 1
ATOM 1368 N N . TRP A 1 176 ? 17.542 -10.642 -34.862 1.00 89.50 176 TRP A N 1
ATOM 1369 C CA . TRP A 1 176 ? 18.992 -10.562 -35.086 1.00 89.50 176 TRP A CA 1
ATOM 1370 C C . TRP A 1 176 ? 19.866 -10.747 -33.835 1.00 89.50 176 TRP A C 1
ATOM 1372 O O . TRP A 1 176 ? 21.016 -11.159 -33.961 1.00 89.50 176 TRP A O 1
ATOM 1382 N N . CYS A 1 177 ? 19.365 -10.457 -32.625 1.00 90.06 177 CYS A N 1
ATOM 1383 C CA . CYS A 1 177 ? 20.149 -10.619 -31.384 1.00 90.06 177 CYS A CA 1
ATOM 1384 C C . CYS A 1 177 ? 19.457 -11.397 -30.256 1.00 90.06 177 CYS A C 1
ATOM 1386 O O . CYS A 1 177 ? 20.022 -11.514 -29.167 1.00 90.06 177 CYS A O 1
ATOM 1388 N N . GLY A 1 178 ? 18.231 -11.883 -30.465 1.00 87.12 178 GLY A N 1
ATOM 1389 C CA . GLY A 1 178 ? 17.469 -12.672 -29.491 1.00 87.12 178 GLY A CA 1
ATOM 1390 C C . GLY A 1 178 ? 16.969 -11.915 -28.251 1.00 87.12 178 GLY A C 1
ATOM 1391 O O . GLY A 1 178 ? 16.241 -12.496 -27.446 1.00 87.12 178 GLY A O 1
ATOM 1392 N N . LYS A 1 179 ? 17.322 -10.634 -28.075 1.00 89.31 179 LYS A N 1
ATOM 1393 C CA . LYS A 1 179 ? 16.868 -9.799 -26.947 1.00 89.31 179 LYS A CA 1
ATOM 1394 C C . LYS A 1 179 ? 15.381 -9.462 -27.079 1.00 89.31 179 LYS A C 1
ATOM 1396 O O . LYS A 1 179 ? 14.917 -9.161 -28.176 1.00 89.31 179 LYS A O 1
ATOM 1401 N N . SER A 1 180 ? 14.658 -9.464 -25.960 1.00 88.31 180 SER A N 1
ATOM 1402 C CA . SER A 1 180 ? 13.221 -9.167 -25.923 1.00 88.31 180 SER A CA 1
ATOM 1403 C C . SER A 1 180 ? 12.912 -7.698 -25.615 1.00 88.31 180 SER A C 1
ATOM 1405 O O . SER A 1 180 ? 13.415 -7.151 -24.630 1.00 88.31 180 SER A O 1
ATOM 1407 N N . PHE A 1 181 ? 12.022 -7.089 -26.397 1.00 88.25 181 PHE A N 1
ATOM 1408 C CA . PHE A 1 181 ? 11.574 -5.698 -26.268 1.00 88.25 181 PHE A CA 1
ATOM 1409 C C . PHE A 1 181 ? 10.044 -5.629 -26.236 1.00 88.25 181 PHE A C 1
ATOM 1411 O O . PHE A 1 181 ? 9.375 -6.540 -26.703 1.00 88.25 181 PHE A O 1
ATOM 1418 N N . TYR A 1 182 ? 9.479 -4.556 -25.681 1.00 86.69 182 TYR A N 1
ATOM 1419 C CA . TYR A 1 182 ? 8.069 -4.245 -25.942 1.00 86.69 182 TYR A CA 1
ATOM 1420 C C . TYR A 1 182 ? 7.920 -3.772 -27.390 1.00 86.69 182 TYR A C 1
ATOM 1422 O O . TYR A 1 182 ? 8.846 -3.135 -27.894 1.00 86.69 182 TYR A O 1
ATOM 1430 N N . GLU A 1 183 ? 6.763 -4.026 -27.999 1.00 86.19 183 GLU A N 1
ATOM 1431 C CA . GLU A 1 183 ? 6.388 -3.643 -29.370 1.00 86.19 183 GLU A CA 1
ATOM 1432 C C . GLU A 1 183 ? 6.894 -2.240 -29.749 1.00 86.19 183 GLU A C 1
ATOM 1434 O O . GLU A 1 183 ? 7.775 -2.107 -30.590 1.00 86.19 183 GLU A O 1
ATOM 1439 N N . GLN A 1 184 ? 6.492 -1.197 -29.011 1.00 85.31 184 GLN A N 1
ATOM 1440 C CA . GLN A 1 184 ? 6.917 0.192 -29.256 1.00 85.31 184 GLN A CA 1
ATOM 1441 C C . GLN A 1 184 ? 8.439 0.436 -29.221 1.00 85.31 184 GLN A C 1
ATOM 1443 O O . GLN A 1 184 ? 8.906 1.448 -29.732 1.00 85.31 184 GLN A O 1
ATOM 1448 N N . LYS A 1 185 ? 9.235 -0.440 -28.593 1.00 87.81 185 LYS A N 1
ATOM 1449 C CA . LYS A 1 185 ? 10.702 -0.308 -28.483 1.00 87.81 185 LYS A CA 1
ATOM 1450 C C . LYS A 1 185 ? 11.464 -1.208 -29.452 1.00 87.81 185 LYS A C 1
ATOM 1452 O O . LYS A 1 185 ? 12.652 -0.953 -29.672 1.00 87.81 185 LYS A O 1
ATOM 1457 N N . LEU A 1 186 ? 10.825 -2.228 -30.028 1.00 89.75 186 LEU A N 1
ATOM 1458 C CA . LEU A 1 186 ? 11.481 -3.134 -30.966 1.00 89.75 186 LEU A CA 1
ATOM 1459 C C . LEU A 1 186 ? 11.924 -2.404 -32.257 1.00 89.75 186 LEU A C 1
ATOM 1461 O O . LEU A 1 186 ? 13.114 -2.501 -32.563 1.00 89.75 186 LEU A O 1
ATOM 1465 N N . PRO A 1 187 ? 11.097 -1.574 -32.932 1.00 88.88 187 PRO A N 1
ATOM 1466 C CA . PRO A 1 187 ? 11.522 -0.813 -34.110 1.00 88.88 187 PRO A CA 1
ATOM 1467 C C . PRO A 1 187 ? 12.698 0.133 -33.840 1.00 88.88 187 PRO A C 1
ATOM 1469 O O . PRO A 1 187 ? 13.627 0.208 -34.639 1.00 88.88 187 PRO A O 1
ATOM 1472 N N . PHE A 1 188 ? 12.730 0.816 -32.687 1.00 88.88 188 PHE A N 1
ATOM 1473 C CA . PHE A 1 188 ? 13.864 1.676 -32.315 1.00 88.88 188 PHE A CA 1
ATOM 1474 C C . PHE A 1 188 ? 15.149 0.875 -32.092 1.00 88.88 188 PHE A C 1
ATOM 1476 O O . PHE A 1 188 ? 16.232 1.311 -32.488 1.00 88.88 188 PHE A O 1
ATOM 1483 N N . HIS A 1 189 ? 15.052 -0.301 -31.468 1.00 89.19 189 HIS A N 1
ATOM 1484 C CA . HIS A 1 189 ? 16.200 -1.191 -31.340 1.00 89.19 189 HIS A CA 1
ATOM 1485 C C . HIS A 1 189 ? 16.699 -1.656 -32.715 1.00 89.19 189 HIS A C 1
ATOM 1487 O O . HIS A 1 189 ? 17.904 -1.614 -32.972 1.00 89.19 189 HIS A O 1
ATOM 1493 N N . GLN A 1 190 ? 15.780 -2.038 -33.602 1.00 88.62 190 GLN A N 1
ATOM 1494 C CA . GLN A 1 190 ? 16.111 -2.522 -34.938 1.00 88.62 190 GLN A CA 1
ATOM 1495 C C . GLN A 1 190 ? 16.769 -1.433 -35.798 1.00 88.62 190 GLN A C 1
ATOM 1497 O O . GLN A 1 190 ? 17.844 -1.651 -36.351 1.00 88.62 190 GLN A O 1
ATOM 1502 N N . LYS A 1 191 ? 16.200 -0.222 -35.799 1.00 89.00 191 LYS A N 1
ATOM 1503 C CA . LYS A 1 191 ? 16.660 0.933 -36.587 1.00 89.00 191 LYS A CA 1
ATOM 1504 C C . LYS A 1 191 ? 18.019 1.505 -36.165 1.00 89.00 191 LYS A C 1
ATOM 1506 O O . LYS A 1 191 ? 18.752 1.999 -37.015 1.00 89.00 191 LYS A O 1
ATOM 1511 N N . TYR A 1 192 ? 18.358 1.474 -34.872 1.00 87.69 192 TYR A N 1
ATOM 1512 C CA . TYR A 1 192 ? 19.544 2.180 -34.349 1.00 87.69 192 TYR A CA 1
ATOM 1513 C C . TYR A 1 192 ? 20.628 1.273 -33.745 1.00 87.69 192 TYR A C 1
ATOM 1515 O O . TYR A 1 192 ? 21.741 1.743 -33.496 1.00 87.69 192 TYR A O 1
ATOM 1523 N N . PHE A 1 193 ? 20.333 -0.006 -33.479 1.00 86.25 193 PHE A N 1
ATOM 1524 C CA . PHE A 1 193 ? 21.248 -0.891 -32.745 1.00 86.25 193 PHE A CA 1
ATOM 1525 C C . PHE A 1 193 ? 21.409 -2.305 -33.320 1.00 86.25 193 PHE A C 1
ATOM 1527 O O . PHE A 1 193 ? 22.441 -2.918 -33.038 1.00 86.25 193 PHE A O 1
ATOM 1534 N N . CYS A 1 194 ? 20.421 -2.872 -34.027 1.00 88.00 194 CYS A N 1
ATOM 1535 C CA . CYS A 1 194 ? 20.472 -4.284 -34.424 1.00 88.00 194 CYS A CA 1
ATOM 1536 C C . CYS A 1 194 ? 19.525 -4.657 -35.579 1.00 88.00 194 CYS A C 1
ATOM 1538 O O . CYS A 1 194 ? 18.343 -4.906 -35.366 1.00 88.00 194 CYS A O 1
ATOM 1540 N N . GLY A 1 195 ? 20.072 -4.782 -36.782 1.00 85.75 195 GLY A N 1
ATOM 1541 C CA . GLY A 1 195 ? 19.354 -5.148 -38.002 1.00 85.75 195 GLY A CA 1
ATOM 1542 C C . GLY A 1 195 ? 20.256 -4.929 -39.220 1.00 85.75 195 GLY A C 1
ATOM 1543 O O . GLY A 1 195 ? 21.371 -4.428 -39.040 1.00 85.75 195 GLY A O 1
ATOM 1544 N N . PRO A 1 196 ? 19.814 -5.293 -40.437 1.00 81.50 196 PRO A N 1
ATOM 1545 C CA . PRO A 1 196 ? 20.563 -5.015 -41.664 1.00 81.50 196 PRO A CA 1
ATOM 1546 C C . PRO A 1 196 ? 20.776 -3.506 -41.867 1.00 81.50 196 PRO A C 1
ATOM 1548 O O . PRO A 1 196 ? 21.893 -3.080 -42.143 1.00 81.50 196 PRO A O 1
ATOM 1551 N N . ASP A 1 197 ? 19.744 -2.699 -41.603 1.00 83.25 197 ASP A N 1
ATOM 1552 C CA . ASP A 1 197 ? 19.731 -1.246 -41.837 1.00 83.25 197 ASP A CA 1
ATOM 1553 C C . ASP A 1 197 ? 20.022 -0.416 -40.568 1.00 83.25 197 ASP A C 1
ATOM 1555 O O . ASP A 1 197 ? 19.625 0.746 -40.453 1.00 83.25 197 ASP A O 1
ATOM 1559 N N . ALA A 1 198 ? 20.670 -1.011 -39.560 1.00 85.38 198 ALA A N 1
ATOM 1560 C CA . ALA A 1 198 ? 20.853 -0.379 -38.254 1.00 85.38 198 ALA A CA 1
ATOM 1561 C C . ALA A 1 198 ? 21.934 0.721 -38.269 1.00 85.38 198 ALA A C 1
ATOM 1563 O O . ALA A 1 198 ? 23.131 0.444 -38.148 1.00 85.38 198 ALA A O 1
ATOM 1564 N N . VAL A 1 199 ? 21.519 1.990 -38.335 1.00 84.31 199 VAL A N 1
ATOM 1565 C CA . VAL A 1 199 ? 22.428 3.150 -38.371 1.00 84.31 199 VAL A CA 1
ATOM 1566 C C . VAL A 1 199 ? 22.529 3.805 -36.993 1.00 84.31 199 VAL A C 1
ATOM 1568 O O . VAL A 1 199 ? 21.554 4.335 -36.465 1.00 84.31 199 VAL A O 1
ATOM 1571 N N . LYS A 1 200 ? 23.733 3.838 -36.406 1.00 79.81 200 LYS A N 1
ATOM 1572 C CA . LYS A 1 200 ? 23.983 4.565 -35.147 1.00 79.81 200 LYS A CA 1
ATOM 1573 C C . LYS A 1 200 ? 23.787 6.069 -35.345 1.00 79.81 200 LYS A C 1
ATOM 1575 O O . LYS A 1 200 ? 24.343 6.654 -36.271 1.00 79.81 200 LYS A O 1
ATOM 1580 N N . THR A 1 201 ? 23.084 6.723 -34.423 1.00 81.44 201 THR A N 1
ATOM 1581 C CA . THR A 1 201 ? 22.954 8.193 -34.444 1.00 81.44 201 THR A CA 1
ATOM 1582 C C . THR A 1 201 ? 24.304 8.886 -34.219 1.00 81.44 201 THR A C 1
ATOM 1584 O O . THR A 1 201 ? 25.186 8.352 -33.545 1.00 81.44 201 THR A O 1
ATOM 1587 N N . ALA A 1 202 ? 24.454 10.128 -34.693 1.00 77.69 202 ALA A N 1
ATOM 1588 C CA . ALA A 1 202 ? 25.688 10.909 -34.534 1.00 77.69 202 ALA A CA 1
ATOM 1589 C C . ALA A 1 202 ? 26.099 11.168 -33.064 1.00 77.69 202 ALA A C 1
ATOM 1591 O O . ALA A 1 202 ? 27.270 11.419 -32.785 1.00 77.69 202 ALA A O 1
ATOM 1592 N N . LYS A 1 203 ? 25.156 11.096 -32.108 1.00 78.50 203 LYS A N 1
ATOM 1593 C CA . LYS A 1 203 ? 25.453 11.136 -30.662 1.00 78.50 203 LYS A CA 1
ATOM 1594 C C . LYS A 1 203 ? 25.997 9.781 -30.159 1.00 78.50 203 LYS A C 1
ATOM 1596 O O . LYS A 1 203 ? 26.881 9.763 -29.310 1.00 78.50 203 LYS A O 1
ATOM 1601 N N . GLN A 1 204 ? 25.531 8.657 -30.713 1.00 69.56 204 GLN A N 1
ATOM 1602 C CA . GLN A 1 204 ? 25.981 7.297 -30.366 1.00 69.56 204 GLN A CA 1
ATOM 1603 C C . GLN A 1 204 ? 27.302 6.899 -31.037 1.00 69.56 204 GLN A C 1
ATOM 1605 O O . GLN A 1 204 ? 28.085 6.176 -30.431 1.00 69.56 204 GLN A O 1
ATOM 1610 N N . SER A 1 205 ? 27.590 7.363 -32.259 1.00 74.38 205 SER A N 1
ATOM 1611 C CA . SER A 1 205 ? 28.888 7.112 -32.910 1.00 74.38 205 SER A CA 1
ATOM 1612 C C . SER A 1 205 ? 30.050 7.800 -32.181 1.00 74.38 205 SER A C 1
ATOM 1614 O O . SER A 1 205 ? 31.157 7.270 -32.156 1.00 74.38 205 SER A O 1
ATOM 1616 N N . LYS A 1 206 ? 29.781 8.937 -31.523 1.00 77.50 206 LYS A N 1
ATOM 1617 C CA . LYS A 1 206 ? 30.731 9.666 -30.666 1.00 77.50 206 LYS A CA 1
ATOM 1618 C C . LYS A 1 206 ? 30.939 9.029 -29.284 1.00 77.50 206 LYS A C 1
ATOM 1620 O O . LYS A 1 206 ? 31.921 9.348 -28.618 1.00 77.50 206 LYS A O 1
ATOM 1625 N N . GLN A 1 207 ? 30.061 8.123 -28.841 1.00 73.12 207 GLN A N 1
ATOM 1626 C CA . GLN A 1 207 ? 30.278 7.354 -27.612 1.00 73.12 207 GLN A CA 1
ATOM 1627 C C . GLN A 1 207 ? 31.291 6.235 -27.875 1.00 73.12 207 GLN A C 1
ATOM 1629 O O . GLN A 1 207 ? 30.937 5.130 -28.288 1.00 73.12 207 GLN A O 1
ATOM 1634 N N . GLN A 1 208 ? 32.567 6.524 -27.615 1.00 57.22 208 GLN A N 1
ATOM 1635 C CA . GLN A 1 208 ? 33.625 5.518 -27.672 1.00 57.22 208 GLN A CA 1
ATOM 1636 C C . GLN A 1 208 ? 33.317 4.366 -26.705 1.00 57.22 208 GLN A C 1
ATOM 1638 O O . GLN A 1 208 ? 33.102 4.568 -25.506 1.00 57.22 208 GLN A O 1
ATOM 1643 N N . SER A 1 209 ? 33.339 3.135 -27.214 1.00 53.81 209 SER A N 1
ATOM 1644 C CA . SER A 1 209 ? 33.347 1.947 -26.366 1.00 53.81 209 SER A CA 1
ATOM 1645 C C . SER A 1 209 ? 34.637 1.926 -25.550 1.00 53.81 209 SER A C 1
ATOM 1647 O O . SER A 1 209 ? 35.720 1.860 -26.134 1.00 53.81 209 SER A O 1
ATOM 1649 N N . LYS A 1 210 ? 34.541 1.926 -24.214 1.00 47.81 210 LYS A N 1
ATOM 1650 C CA . LYS A 1 210 ? 35.706 1.656 -23.358 1.00 47.81 210 LYS A CA 1
ATOM 1651 C C . LYS A 1 210 ? 36.330 0.312 -23.779 1.00 47.81 210 LYS A C 1
ATOM 1653 O O . LYS A 1 210 ? 35.598 -0.684 -23.808 1.00 47.81 210 LYS A O 1
ATOM 1658 N N . PRO A 1 211 ? 37.636 0.248 -24.096 1.00 40.28 211 PRO A N 1
ATOM 1659 C CA . PRO A 1 211 ? 38.277 -1.008 -24.465 1.00 40.28 211 PRO A CA 1
ATOM 1660 C C . PRO A 1 211 ? 38.274 -1.943 -23.247 1.00 40.28 211 PRO A C 1
ATOM 1662 O O . PRO A 1 211 ? 38.815 -1.603 -22.198 1.00 40.28 211 PRO A O 1
ATOM 1665 N N . GLY A 1 212 ? 37.607 -3.097 -23.362 1.00 42.75 212 GLY A N 1
ATOM 1666 C CA . GLY A 1 212 ? 37.492 -4.076 -22.268 1.00 42.75 212 GLY A CA 1
ATOM 1667 C C . GLY A 1 212 ? 36.205 -4.913 -22.249 1.00 42.75 212 GLY A C 1
ATOM 1668 O O . GLY A 1 212 ? 36.177 -5.975 -21.631 1.00 42.75 212 GLY A O 1
ATOM 1669 N N . GLY A 1 213 ? 35.143 -4.494 -22.946 1.00 31.39 213 GLY A N 1
ATOM 1670 C CA . GLY A 1 213 ? 33.942 -5.321 -23.119 1.00 31.39 213 GLY A CA 1
ATOM 1671 C C . GLY A 1 213 ? 34.161 -6.425 -24.159 1.00 31.39 213 GLY A C 1
ATOM 1672 O O . GLY A 1 213 ? 34.301 -6.119 -25.341 1.00 31.39 213 GLY A O 1
ATOM 1673 N N . LYS A 1 214 ? 34.175 -7.702 -23.744 1.00 28.77 214 LYS A N 1
ATOM 1674 C CA . LYS A 1 214 ? 34.304 -8.851 -24.663 1.00 28.77 214 LYS A CA 1
ATOM 1675 C C . LYS A 1 214 ? 33.182 -8.826 -25.722 1.00 28.77 214 LYS A C 1
ATOM 1677 O O . LYS A 1 214 ? 32.014 -8.870 -25.330 1.00 28.77 214 LYS A O 1
ATOM 1682 N N . PRO A 1 215 ? 33.488 -8.809 -27.034 1.00 37.16 215 PRO A N 1
ATOM 1683 C CA . PRO A 1 215 ? 32.462 -8.929 -28.063 1.00 37.16 215 PRO A CA 1
ATOM 1684 C C . PRO A 1 215 ? 31.872 -10.346 -28.077 1.00 37.16 215 PRO A C 1
ATOM 1686 O O . PRO A 1 215 ? 32.568 -11.339 -27.848 1.00 37.16 215 PRO A O 1
ATOM 1689 N N . SER A 1 216 ? 30.577 -10.449 -28.373 1.00 34.69 216 SER A N 1
ATOM 1690 C CA . SER A 1 216 ? 29.904 -11.727 -28.620 1.00 34.69 216 SER A CA 1
ATOM 1691 C C . SER A 1 216 ? 30.518 -12.414 -29.844 1.00 34.69 216 SER A C 1
ATOM 1693 O O . SER A 1 216 ? 30.530 -11.835 -30.929 1.00 34.69 216 SER A O 1
ATOM 1695 N N . LYS A 1 217 ? 31.020 -13.644 -29.671 1.00 31.92 217 LYS A N 1
ATOM 1696 C CA . LYS A 1 217 ? 31.725 -14.405 -30.715 1.00 31.92 217 LYS A CA 1
ATOM 1697 C C . LYS A 1 217 ? 30.832 -14.686 -31.934 1.00 31.92 217 LYS A C 1
ATOM 1699 O O . LYS A 1 217 ? 30.063 -15.643 -31.925 1.00 31.92 217 LYS A O 1
ATOM 1704 N N . LEU A 1 218 ? 31.022 -13.930 -33.011 1.00 34.94 218 LEU A N 1
ATOM 1705 C CA . LEU A 1 218 ? 30.751 -14.395 -34.372 1.00 34.94 218 LEU A CA 1
ATOM 1706 C C . LEU A 1 218 ? 31.958 -15.225 -34.830 1.00 34.94 218 LEU A C 1
ATOM 1708 O O . LEU A 1 218 ? 33.081 -14.725 -34.841 1.00 34.94 218 LEU A O 1
ATOM 1712 N N . LYS A 1 219 ? 31.745 -16.503 -35.164 1.00 28.64 219 LYS A N 1
ATOM 1713 C CA . LYS A 1 219 ? 32.802 -17.370 -35.703 1.00 28.64 219 LYS A CA 1
ATOM 1714 C C . LYS A 1 219 ? 33.104 -16.984 -37.156 1.00 28.64 219 LYS A C 1
ATOM 1716 O O . LYS A 1 219 ? 32.217 -17.076 -37.999 1.00 28.64 219 LYS A O 1
ATOM 1721 N N . LYS A 1 220 ? 34.361 -16.652 -37.451 1.00 30.70 220 LYS A N 1
ATOM 1722 C CA . LYS A 1 220 ? 34.991 -16.822 -38.772 1.00 30.70 220 LYS A CA 1
ATOM 1723 C C . LYS A 1 220 ? 36.396 -17.399 -38.557 1.00 30.70 220 LYS A C 1
ATOM 1725 O O . LYS A 1 220 ? 37.011 -17.123 -37.529 1.00 30.70 220 LYS A O 1
ATOM 1730 N N . ASN A 1 221 ? 36.834 -18.258 -39.475 1.00 26.53 221 ASN A N 1
ATOM 1731 C CA . ASN A 1 221 ? 38.071 -19.039 -39.355 1.00 26.53 221 ASN A CA 1
ATOM 1732 C C . ASN A 1 221 ? 39.323 -18.183 -39.663 1.00 26.53 221 ASN A C 1
ATOM 1734 O O . ASN A 1 221 ? 39.184 -17.158 -40.333 1.00 26.53 221 ASN A O 1
ATOM 1738 N N . PRO A 1 222 ? 40.516 -18.564 -39.164 1.00 31.00 222 PRO A N 1
ATOM 1739 C CA . PRO A 1 222 ? 41.718 -17.731 -39.233 1.00 31.00 222 PRO A CA 1
ATOM 1740 C C . PRO A 1 222 ? 42.545 -17.936 -40.513 1.00 31.00 222 PRO A C 1
ATOM 1742 O O . PRO A 1 222 ? 42.517 -19.006 -41.116 1.00 31.00 222 PRO A O 1
ATOM 1745 N N . ILE A 1 223 ? 43.338 -16.916 -40.850 1.00 29.06 223 ILE A N 1
ATOM 1746 C CA . ILE A 1 223 ? 44.537 -16.979 -41.703 1.00 29.06 223 ILE A CA 1
ATOM 1747 C C . ILE A 1 223 ? 45.656 -16.251 -40.930 1.00 29.06 223 ILE A C 1
ATOM 1749 O O . ILE A 1 223 ? 45.371 -15.329 -40.162 1.00 29.06 223 ILE A O 1
ATOM 1753 N N . GLU A 1 224 ? 46.892 -16.726 -41.064 1.00 25.66 224 GLU A N 1
ATOM 1754 C CA . GLU A 1 224 ? 48.057 -16.377 -40.235 1.00 25.66 224 GLU A CA 1
ATOM 1755 C C . GLU A 1 224 ? 48.691 -15.006 -40.566 1.00 25.66 224 GLU A C 1
ATOM 1757 O O . GLU A 1 224 ? 48.497 -14.457 -41.650 1.00 25.66 224 GLU A O 1
ATOM 1762 N N . GLY A 1 225 ? 49.479 -14.462 -39.627 1.00 25.66 225 GLY A N 1
ATOM 1763 C CA . GLY A 1 225 ? 50.265 -13.225 -39.775 1.00 25.66 225 GLY A CA 1
ATOM 1764 C C . GLY A 1 225 ? 50.903 -12.794 -38.442 1.00 25.66 225 GLY A C 1
ATOM 1765 O O . GLY A 1 225 ? 50.236 -12.828 -37.411 1.00 25.66 225 GLY A O 1
ATOM 1766 N N . ASP A 1 226 ? 52.194 -12.446 -38.440 1.00 24.56 226 ASP A N 1
ATOM 1767 C CA . ASP A 1 226 ? 53.091 -12.686 -37.291 1.00 24.56 226 ASP A CA 1
ATOM 1768 C C . ASP A 1 226 ? 53.543 -11.441 -36.468 1.00 24.56 226 ASP A C 1
ATOM 1770 O O . ASP A 1 226 ? 53.692 -10.337 -36.990 1.00 24.56 226 ASP A O 1
ATOM 1774 N N . SER A 1 227 ? 53.924 -11.700 -35.206 1.00 23.73 227 SER A N 1
ATOM 1775 C CA . SER A 1 227 ? 55.034 -11.086 -34.434 1.00 23.73 227 SER A CA 1
ATOM 1776 C C . SER A 1 227 ? 54.924 -9.760 -33.609 1.00 23.73 227 SER A C 1
ATOM 1778 O O . SER A 1 227 ? 54.706 -8.675 -34.131 1.00 23.73 227 SER A O 1
ATOM 1780 N N . LYS A 1 228 ? 55.307 -9.899 -32.312 1.00 24.44 228 LYS A N 1
ATOM 1781 C CA . LYS A 1 228 ? 56.084 -8.996 -31.389 1.00 24.44 228 LYS A CA 1
ATOM 1782 C C . LYS A 1 228 ? 55.414 -7.742 -30.740 1.00 24.44 228 LYS A C 1
ATOM 1784 O O . LYS A 1 228 ? 54.805 -6.939 -31.425 1.00 24.44 228 LYS A O 1
ATOM 1789 N N . ILE A 1 229 ? 55.319 -7.649 -29.388 1.00 25.23 229 ILE A N 1
ATOM 1790 C CA . ILE A 1 229 ? 56.260 -7.070 -28.358 1.00 25.23 229 ILE A CA 1
ATOM 1791 C C . ILE A 1 229 ? 56.321 -5.507 -28.446 1.00 25.23 229 ILE A C 1
ATOM 1793 O O . ILE A 1 229 ? 56.506 -5.005 -29.543 1.00 25.23 229 ILE A O 1
ATOM 1797 N N . ASP A 1 230 ? 56.132 -4.651 -27.413 1.00 24.75 230 ASP A N 1
ATOM 1798 C CA . ASP A 1 230 ? 56.540 -4.723 -25.986 1.00 24.75 230 ASP A CA 1
ATOM 1799 C C . ASP A 1 230 ? 55.708 -3.883 -24.943 1.00 24.75 230 ASP A C 1
ATOM 1801 O O . ASP A 1 230 ? 54.723 -3.223 -25.267 1.00 24.75 230 ASP A O 1
ATOM 1805 N N . THR A 1 231 ? 56.158 -3.936 -23.674 1.00 23.91 231 THR A N 1
ATOM 1806 C CA . THR A 1 231 ? 55.827 -3.244 -22.395 1.00 23.91 231 THR A CA 1
ATOM 1807 C C . THR A 1 231 ? 55.378 -1.756 -22.356 1.00 23.91 231 THR A C 1
ATOM 1809 O O . THR A 1 231 ? 55.703 -0.955 -23.222 1.00 23.91 231 THR A O 1
ATOM 1812 N N . GLY A 1 232 ? 54.737 -1.321 -21.237 1.00 23.89 232 GLY A N 1
ATOM 1813 C CA . GLY A 1 232 ? 54.652 0.126 -20.910 1.00 23.89 232 GLY A CA 1
ATOM 1814 C C . GLY A 1 232 ? 53.699 0.666 -19.809 1.00 23.89 232 GLY A C 1
ATOM 1815 O O . GLY A 1 232 ? 52.761 1.371 -20.140 1.00 23.89 232 GLY A O 1
ATOM 1816 N N . LYS A 1 233 ? 53.997 0.430 -18.515 1.00 25.44 233 LYS A N 1
ATOM 1817 C CA . LYS A 1 233 ? 53.732 1.260 -17.288 1.00 25.44 233 LYS A CA 1
ATOM 1818 C C . LYS A 1 233 ? 52.388 2.009 -17.002 1.00 25.44 233 LYS A C 1
ATOM 1820 O O . LYS A 1 233 ? 51.595 2.406 -17.839 1.00 25.44 233 LYS A O 1
ATOM 1825 N N . ARG A 1 234 ? 52.165 2.232 -15.693 1.00 26.73 234 ARG A N 1
ATOM 1826 C CA . ARG A 1 234 ? 50.983 2.854 -15.048 1.00 26.73 234 ARG A CA 1
ATOM 1827 C C . ARG A 1 234 ? 50.935 4.388 -15.191 1.00 26.73 234 ARG A C 1
ATOM 1829 O O . ARG A 1 234 ? 51.960 5.038 -15.023 1.00 26.73 234 ARG A O 1
ATOM 1836 N N . GLY A 1 235 ? 49.726 4.957 -15.275 1.00 26.88 235 GLY A N 1
ATOM 1837 C CA . GLY A 1 235 ? 49.442 6.383 -15.040 1.00 26.88 235 GLY A CA 1
ATOM 1838 C C . GLY A 1 235 ? 48.175 6.571 -14.190 1.00 26.88 235 GLY A C 1
ATOM 1839 O O . GLY A 1 235 ? 47.149 5.954 -14.465 1.00 26.88 235 GLY A O 1
ATOM 1840 N N . ARG A 1 236 ? 48.242 7.380 -13.123 1.00 28.27 236 ARG A N 1
ATOM 1841 C CA . ARG A 1 236 ? 47.186 7.532 -12.098 1.00 28.27 236 ARG A CA 1
ATOM 1842 C C . ARG A 1 236 ? 46.708 8.989 -12.064 1.00 28.27 236 ARG A C 1
ATOM 1844 O O . ARG A 1 236 ? 47.382 9.826 -11.478 1.00 28.27 236 ARG A O 1
ATOM 1851 N N . GLY A 1 237 ? 45.559 9.289 -12.676 1.00 27.09 237 GLY A N 1
ATOM 1852 C CA . GLY A 1 237 ? 45.012 10.651 -12.777 1.00 27.09 237 GLY A CA 1
ATOM 1853 C C . GLY A 1 237 ? 43.664 10.825 -12.069 1.00 27.09 237 GLY A C 1
ATOM 1854 O O . GLY A 1 237 ? 42.671 10.224 -12.473 1.00 27.09 237 GLY A O 1
ATOM 1855 N N . LYS A 1 238 ? 43.616 11.670 -11.029 1.00 26.16 238 LYS A N 1
ATOM 1856 C CA . LYS A 1 238 ? 42.364 12.258 -10.506 1.00 26.16 238 LYS A CA 1
ATOM 1857 C C . LYS A 1 238 ? 41.949 13.414 -11.425 1.00 26.16 238 LYS A C 1
ATOM 1859 O O . LYS A 1 238 ? 42.815 14.191 -11.810 1.00 26.16 238 LYS A O 1
ATOM 1864 N N . GLY A 1 239 ? 40.654 13.595 -11.705 1.00 23.62 239 GLY A N 1
ATOM 1865 C CA . GLY A 1 239 ? 40.219 14.714 -12.550 1.00 23.62 239 GLY A CA 1
ATOM 1866 C C . GLY A 1 239 ? 38.711 14.956 -12.648 1.00 23.62 239 GLY A C 1
ATOM 1867 O O . GLY A 1 239 ? 38.080 14.491 -13.581 1.00 23.62 239 GLY A O 1
ATOM 1868 N N . ILE A 1 240 ? 38.200 15.775 -11.722 1.00 28.14 240 ILE A N 1
ATOM 1869 C CA . ILE A 1 240 ? 37.170 16.813 -11.937 1.00 28.14 240 ILE A CA 1
ATOM 1870 C C . ILE A 1 240 ? 35.731 16.386 -12.315 1.00 28.14 240 ILE A C 1
ATOM 1872 O O . ILE A 1 240 ? 35.417 15.839 -13.365 1.00 28.14 240 ILE A O 1
ATOM 1876 N N . LYS A 1 241 ? 34.823 16.807 -11.430 1.00 28.23 241 LYS A N 1
ATOM 1877 C CA . LYS A 1 241 ? 33.360 16.824 -11.539 1.00 28.23 241 LYS A CA 1
ATOM 1878 C C . LYS A 1 241 ? 32.939 18.176 -12.141 1.00 28.23 241 LYS A C 1
ATOM 1880 O O . LYS A 1 241 ? 33.316 19.199 -11.574 1.00 28.23 241 LYS A O 1
ATOM 1885 N N . ARG A 1 242 ? 32.130 18.217 -13.207 1.00 25.31 242 ARG A N 1
ATOM 1886 C CA . ARG A 1 242 ? 31.387 19.430 -13.613 1.00 25.31 242 ARG A CA 1
ATOM 1887 C C . ARG A 1 242 ? 29.997 19.085 -14.165 1.00 25.31 242 ARG A C 1
ATOM 1889 O O . ARG A 1 242 ? 29.864 18.198 -15.000 1.00 25.31 242 ARG A O 1
ATOM 1896 N N . LYS A 1 243 ? 28.987 19.805 -13.660 1.00 23.84 243 LYS A N 1
ATOM 1897 C CA . LYS A 1 243 ? 27.736 20.118 -14.377 1.00 23.84 243 LYS A CA 1
ATOM 1898 C C . LYS A 1 243 ? 28.120 21.056 -15.555 1.00 23.84 243 LYS A C 1
ATOM 1900 O O . LYS A 1 243 ? 29.161 21.702 -15.454 1.00 23.84 243 LYS A O 1
ATOM 1905 N N . SER A 1 244 ? 27.400 21.191 -16.661 1.00 23.28 244 SER A N 1
ATOM 1906 C CA . SER A 1 244 ? 25.988 20.902 -16.947 1.00 23.28 244 SER A CA 1
ATOM 1907 C C . SER A 1 244 ? 25.798 20.615 -18.472 1.00 23.28 244 SER A C 1
ATOM 1909 O O . SER A 1 244 ? 26.756 20.131 -19.070 1.00 23.28 244 SER A O 1
ATOM 1911 N N . GLU A 1 245 ? 24.678 20.767 -19.206 1.00 22.86 245 GLU A N 1
ATOM 1912 C CA . GLU A 1 245 ? 23.333 21.353 -18.976 1.00 22.86 245 GLU A CA 1
ATOM 1913 C C . GLU A 1 245 ? 22.263 20.678 -19.890 1.00 22.86 245 GLU A C 1
ATOM 1915 O O . GLU A 1 245 ? 22.250 19.457 -20.049 1.00 22.86 245 GLU A O 1
ATOM 1920 N N . THR A 1 246 ? 21.361 21.476 -20.463 1.00 24.20 246 THR A N 1
ATOM 1921 C CA . THR A 1 246 ? 20.185 21.208 -21.305 1.00 24.20 246 THR A CA 1
ATOM 1922 C C . THR A 1 246 ? 20.441 20.592 -22.683 1.00 24.20 246 THR A C 1
ATOM 1924 O O . THR A 1 246 ? 21.283 21.075 -23.436 1.00 24.20 246 THR A O 1
ATOM 1927 N N . ASP A 1 247 ? 19.550 19.684 -23.094 1.00 24.36 247 ASP A N 1
ATOM 1928 C CA . ASP A 1 247 ? 18.760 19.918 -24.314 1.00 24.36 247 ASP A CA 1
ATOM 1929 C C . ASP A 1 247 ? 17.372 19.263 -24.193 1.00 24.36 247 ASP A C 1
ATOM 1931 O O . ASP A 1 247 ? 17.219 18.230 -23.530 1.00 24.36 247 ASP A O 1
ATOM 1935 N N . ALA A 1 248 ? 16.360 19.898 -24.779 1.00 27.03 248 ALA A N 1
ATOM 1936 C CA . ALA A 1 248 ? 14.953 19.583 -24.565 1.00 27.03 248 ALA A CA 1
ATOM 1937 C C . ALA A 1 248 ? 14.423 18.493 -25.515 1.00 27.03 248 ALA A C 1
ATOM 1939 O O . ALA A 1 248 ? 14.930 18.260 -26.610 1.00 27.03 248 ALA A O 1
ATOM 1940 N N . GLY A 1 249 ? 13.354 17.833 -25.078 1.00 25.81 249 GLY A N 1
ATOM 1941 C CA . GLY A 1 249 ? 12.610 16.848 -25.856 1.00 25.81 249 GLY A CA 1
ATOM 1942 C C . GLY A 1 249 ? 11.218 16.707 -25.265 1.00 25.81 249 GLY A C 1
ATOM 1943 O O . GLY A 1 249 ? 10.944 15.739 -24.555 1.00 25.81 249 GLY A O 1
ATOM 1944 N N . SER A 1 250 ? 10.384 17.722 -25.490 1.00 26.48 250 SER A N 1
ATOM 1945 C CA . SER A 1 250 ? 8.973 17.709 -25.122 1.00 26.48 250 SER A CA 1
ATOM 1946 C C . SER A 1 250 ? 8.258 16.567 -25.841 1.00 26.48 250 SER A C 1
ATOM 1948 O O . SER A 1 250 ? 8.373 16.398 -27.053 1.00 26.48 250 SER A O 1
ATOM 1950 N N . VAL A 1 251 ? 7.514 15.780 -25.072 1.00 32.78 251 VAL A N 1
ATOM 1951 C CA . VAL A 1 251 ? 6.445 14.928 -25.584 1.00 32.78 251 VAL A CA 1
ATOM 1952 C C . VAL A 1 251 ? 5.231 15.310 -24.760 1.00 32.78 251 VAL A C 1
ATOM 1954 O O . VAL A 1 251 ? 5.246 15.137 -23.540 1.00 32.78 251 VAL A O 1
ATOM 1957 N N . ASP A 1 252 ? 4.242 15.903 -25.417 1.00 25.14 252 ASP A N 1
ATOM 1958 C CA . ASP A 1 252 ? 3.041 16.410 -24.768 1.00 25.14 252 ASP A CA 1
ATOM 1959 C C . ASP A 1 252 ? 2.185 15.237 -24.263 1.00 25.14 252 ASP A C 1
ATOM 1961 O O . ASP A 1 252 ? 1.559 14.522 -25.042 1.00 25.14 252 ASP A O 1
ATOM 1965 N N . ASP A 1 253 ? 2.159 15.033 -22.942 1.00 34.97 253 ASP A N 1
ATOM 1966 C CA . ASP A 1 253 ? 1.200 14.147 -22.270 1.00 34.97 253 ASP A CA 1
ATOM 1967 C C . ASP A 1 253 ? -0.151 14.897 -22.154 1.00 34.97 253 ASP A C 1
ATOM 1969 O O . ASP A 1 253 ? -0.488 15.432 -21.095 1.00 34.97 253 ASP A O 1
ATOM 1973 N N . SER A 1 254 ? -0.928 14.960 -23.243 1.00 32.84 254 SER A N 1
ATOM 1974 C CA . SER A 1 254 ? -2.325 15.431 -23.238 1.00 32.84 254 SER A CA 1
ATOM 1975 C C . SER A 1 254 ? -3.203 14.611 -24.196 1.00 32.84 254 SER A C 1
ATOM 1977 O O . SER A 1 254 ? -2.724 14.153 -25.228 1.00 32.84 254 SER A O 1
ATOM 1979 N N . ALA A 1 255 ? -4.488 14.467 -23.846 1.00 29.36 255 ALA A N 1
ATOM 1980 C CA . ALA A 1 255 ? -5.478 13.469 -24.299 1.00 29.36 255 ALA A CA 1
ATOM 1981 C C . ALA A 1 255 ? -5.303 12.075 -23.636 1.00 29.36 255 ALA A C 1
ATOM 1983 O O . ALA A 1 255 ? -4.292 11.409 -23.818 1.00 29.36 255 ALA A O 1
ATOM 1984 N N . CYS A 1 256 ? -6.150 11.621 -22.704 1.00 29.98 256 CYS A N 1
ATOM 1985 C CA . CYS A 1 256 ? -7.621 11.484 -22.659 1.00 29.98 256 CYS A CA 1
ATOM 1986 C C . CYS A 1 256 ? -8.134 10.140 -23.222 1.00 29.98 256 CYS A C 1
ATOM 1988 O O . CYS A 1 256 ? -8.050 9.889 -24.414 1.00 29.98 256 CYS A O 1
ATOM 1990 N N . ALA A 1 257 ? -8.703 9.354 -22.296 1.00 36.09 257 ALA A N 1
ATOM 1991 C CA . ALA A 1 257 ? -9.761 8.341 -22.415 1.00 36.09 257 ALA A CA 1
ATOM 1992 C C . ALA A 1 257 ? -9.683 7.164 -23.421 1.00 36.09 257 ALA A C 1
ATOM 1994 O O . ALA A 1 257 ? -9.237 7.251 -24.557 1.00 36.09 257 ALA A O 1
ATOM 1995 N N . SER A 1 258 ? -10.273 6.052 -22.958 1.00 36.78 258 SER A N 1
ATOM 1996 C CA . SER A 1 258 ? -10.879 4.968 -23.748 1.00 36.78 258 SER A CA 1
ATOM 1997 C C . SER A 1 258 ? -10.040 4.333 -24.866 1.00 36.78 258 SER A C 1
ATOM 1999 O O .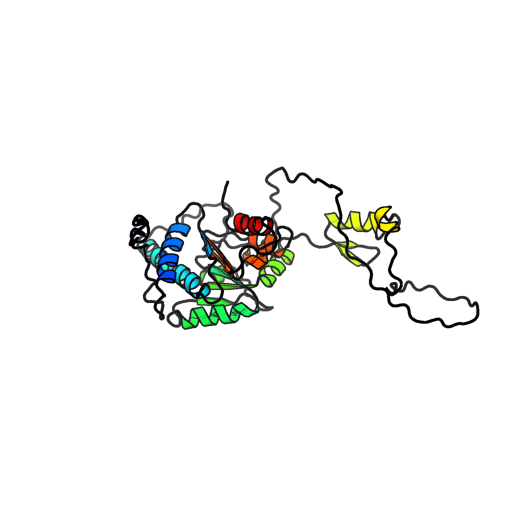 SER A 1 258 ? -10.274 4.555 -26.051 1.00 36.78 258 SER A O 1
ATOM 2001 N N . GLN A 1 259 ? -9.193 3.377 -24.481 1.00 34.91 259 GLN A N 1
ATOM 2002 C CA . GLN A 1 259 ? -9.076 2.137 -25.253 1.00 34.91 259 GLN A CA 1
ATOM 2003 C C . GLN A 1 259 ? -9.396 0.955 -24.343 1.00 34.91 259 GLN A C 1
ATOM 2005 O O . GLN A 1 259 ? -8.534 0.456 -23.618 1.00 34.91 259 GLN A O 1
ATOM 2010 N N . ASP A 1 260 ? -10.660 0.532 -24.389 1.00 36.72 260 ASP A N 1
ATOM 2011 C CA . ASP A 1 260 ? -11.129 -0.715 -23.790 1.00 36.72 260 ASP A CA 1
ATOM 2012 C C . ASP A 1 260 ? -10.637 -1.901 -24.632 1.00 36.72 260 ASP A C 1
ATOM 2014 O O . ASP A 1 260 ? -11.344 -2.497 -25.441 1.00 36.72 260 ASP A O 1
ATOM 2018 N N . MET A 1 261 ? -9.347 -2.193 -24.488 1.00 37.19 261 MET A N 1
ATOM 2019 C CA . MET A 1 261 ? -8.819 -3.515 -24.777 1.00 37.19 261 MET A CA 1
ATOM 2020 C C . MET A 1 261 ? -9.048 -4.350 -23.526 1.00 37.19 261 MET A C 1
ATOM 2022 O O . MET A 1 261 ? -8.593 -3.955 -22.448 1.00 37.19 261 MET A O 1
ATOM 2026 N N . SER A 1 262 ? -9.687 -5.516 -23.679 1.00 43.59 262 SER A N 1
ATOM 2027 C CA . SER A 1 262 ? -9.953 -6.480 -22.604 1.00 43.59 262 SER A CA 1
ATOM 2028 C C . SER A 1 262 ? -8.644 -7.080 -22.067 1.00 43.59 262 SER A C 1
ATOM 2030 O O . SER A 1 262 ? -8.274 -8.230 -22.334 1.00 43.59 262 SER A O 1
ATOM 2032 N N . THR A 1 263 ? -7.889 -6.256 -21.350 1.00 55.81 263 THR A N 1
ATOM 2033 C CA . THR A 1 263 ? -6.604 -6.584 -20.751 1.00 55.81 263 THR A CA 1
ATOM 2034 C C . THR A 1 263 ? -6.839 -7.651 -19.697 1.00 55.81 263 THR A C 1
ATOM 2036 O O . THR A 1 263 ? -7.717 -7.526 -18.844 1.00 55.81 263 THR A O 1
ATOM 2039 N N . ARG A 1 264 ? -6.072 -8.745 -19.768 1.00 73.38 264 ARG A N 1
ATOM 2040 C CA . ARG A 1 264 ? -6.206 -9.848 -18.814 1.00 73.38 264 ARG A CA 1
ATOM 2041 C C . ARG A 1 264 ? -5.815 -9.329 -17.430 1.00 73.38 264 ARG A C 1
ATOM 2043 O O . ARG A 1 264 ? -4.635 -9.149 -17.134 1.00 73.38 264 ARG A O 1
ATOM 2050 N N . ARG A 1 265 ? -6.809 -9.062 -16.585 1.00 82.25 265 ARG A N 1
ATOM 2051 C CA . ARG A 1 265 ? -6.591 -8.640 -15.198 1.00 82.25 265 ARG A CA 1
ATOM 2052 C C . ARG A 1 265 ? -5.899 -9.790 -14.448 1.00 82.25 265 ARG A C 1
ATOM 2054 O O . ARG A 1 265 ? -6.168 -10.961 -14.712 1.00 82.25 265 ARG A O 1
ATOM 2061 N N . SER A 1 266 ? -4.944 -9.483 -13.564 1.00 87.94 266 SER A N 1
ATOM 2062 C CA . SER A 1 266 ? -4.410 -10.510 -12.650 1.00 87.94 266 SER A CA 1
ATOM 2063 C C . SER A 1 266 ? -5.395 -10.759 -11.511 1.00 87.94 266 SER A C 1
ATOM 2065 O O . SER A 1 266 ? -6.313 -9.964 -11.328 1.00 87.94 266 SER A O 1
ATOM 2067 N N . VAL A 1 267 ? -5.190 -11.815 -10.720 1.00 90.00 267 VAL A N 1
ATOM 2068 C CA . VAL A 1 267 ? -6.054 -12.158 -9.574 1.00 90.00 267 VAL A CA 1
ATOM 2069 C C . VAL A 1 267 ? -6.265 -10.938 -8.661 1.00 90.00 267 VAL A C 1
ATOM 2071 O O . VAL A 1 267 ? -7.401 -10.563 -8.397 1.00 90.00 267 VAL A O 1
ATOM 2074 N N . LEU A 1 268 ? -5.189 -10.224 -8.302 1.00 91.31 268 LEU A N 1
ATOM 2075 C CA . LEU A 1 268 ? -5.254 -9.012 -7.467 1.00 91.31 268 LEU A CA 1
ATOM 2076 C C . LEU A 1 268 ? -5.921 -7.794 -8.139 1.00 91.31 268 LEU A C 1
ATOM 2078 O O . LEU A 1 268 ? -6.423 -6.925 -7.434 1.00 91.31 268 LEU A O 1
ATOM 2082 N N . HIS A 1 269 ? -5.918 -7.721 -9.476 1.00 92.00 269 HIS A N 1
ATOM 2083 C CA . HIS A 1 269 ? -6.526 -6.629 -10.260 1.00 92.00 269 HIS A CA 1
ATOM 2084 C C . HIS A 1 269 ? -7.942 -6.982 -10.770 1.00 92.00 269 HIS A C 1
ATOM 2086 O O . HIS A 1 269 ? -8.572 -6.180 -11.455 1.00 92.00 269 HIS A O 1
ATOM 2092 N N . SER A 1 270 ? -8.427 -8.195 -10.488 1.00 90.12 270 SER A N 1
ATOM 2093 C CA . SER A 1 270 ? -9.784 -8.672 -10.813 1.00 90.12 270 SER A CA 1
ATOM 2094 C C . SER A 1 270 ? -10.740 -8.528 -9.623 1.00 90.12 270 SER A C 1
ATOM 2096 O O . SER A 1 270 ? -11.835 -9.081 -9.634 1.00 90.12 270 SER A O 1
ATOM 2098 N N . VAL A 1 271 ? -10.301 -7.818 -8.584 1.00 90.38 271 VAL A N 1
ATOM 2099 C CA . VAL A 1 271 ? -10.982 -7.660 -7.301 1.00 90.38 271 VAL A CA 1
ATOM 2100 C C . VAL A 1 271 ? -10.991 -6.187 -6.942 1.00 90.38 271 VAL A C 1
ATOM 2102 O O . VAL A 1 271 ? -9.967 -5.510 -7.063 1.00 90.38 271 VAL A O 1
ATOM 2105 N N . LYS A 1 272 ? -12.145 -5.709 -6.483 1.00 92.94 272 LYS A N 1
ATOM 2106 C CA . LYS A 1 272 ? -12.290 -4.388 -5.881 1.00 92.94 272 LYS A CA 1
ATOM 2107 C C . LYS A 1 272 ? -12.143 -4.544 -4.373 1.00 92.94 272 LYS A C 1
ATOM 2109 O O . LYS A 1 272 ? -13.008 -5.117 -3.712 1.00 92.94 272 LYS A O 1
ATOM 2114 N N . TRP A 1 273 ? -11.027 -4.071 -3.840 1.00 94.06 273 TRP A N 1
ATOM 2115 C CA . TRP A 1 273 ? -10.700 -4.205 -2.422 1.00 94.06 273 TRP A CA 1
ATOM 2116 C C . TRP A 1 273 ? -11.481 -3.191 -1.586 1.00 94.06 273 TRP A C 1
ATOM 2118 O O . TRP A 1 273 ? -11.715 -2.065 -2.025 1.00 94.06 273 TRP A O 1
ATOM 2128 N N . ASN A 1 274 ? -11.841 -3.530 -0.352 1.00 92.62 274 ASN A N 1
ATOM 2129 C CA . ASN A 1 274 ? -12.407 -2.536 0.556 1.00 92.62 274 ASN A CA 1
ATOM 2130 C C . ASN A 1 274 ? -11.364 -1.448 0.860 1.00 92.62 274 ASN A C 1
ATOM 2132 O O . ASN A 1 274 ? -11.590 -0.264 0.620 1.00 92.62 274 ASN A O 1
ATOM 2136 N N . ARG A 1 275 ? -10.163 -1.863 1.274 1.00 94.88 275 ARG A N 1
ATOM 2137 C CA . ARG A 1 275 ? -9.047 -0.969 1.603 1.00 94.88 275 ARG A CA 1
ATOM 2138 C C . ARG A 1 275 ? -7.740 -1.489 1.011 1.00 94.88 275 ARG A C 1
ATOM 2140 O O . ARG A 1 275 ? -7.490 -2.692 1.044 1.00 94.88 275 ARG A O 1
ATOM 2147 N N . ILE A 1 276 ? -6.896 -0.588 0.510 1.00 97.44 276 ILE A N 1
ATOM 2148 C CA . ILE A 1 276 ? -5.492 -0.877 0.174 1.00 97.44 276 ILE A CA 1
ATOM 2149 C C . ILE A 1 276 ? -4.591 -0.067 1.103 1.00 97.44 276 ILE A C 1
ATOM 2151 O O . ILE A 1 276 ? -4.762 1.146 1.222 1.00 97.44 276 ILE A O 1
ATOM 2155 N N . ILE A 1 277 ? -3.618 -0.731 1.722 1.00 97.94 277 ILE A N 1
ATOM 2156 C CA . ILE A 1 277 ? -2.597 -0.120 2.576 1.00 97.94 277 ILE A CA 1
ATOM 2157 C C . ILE A 1 277 ? -1.227 -0.368 1.940 1.00 97.94 277 ILE A C 1
ATOM 2159 O O . ILE A 1 277 ? -0.825 -1.516 1.746 1.00 97.94 277 ILE A O 1
ATOM 2163 N N . LEU A 1 278 ? -0.514 0.705 1.601 1.00 97.81 278 LEU A N 1
ATOM 2164 C CA . LEU A 1 278 ? 0.871 0.658 1.134 1.00 97.81 278 LEU A CA 1
ATOM 2165 C C . LEU A 1 278 ? 1.804 0.890 2.318 1.00 97.81 278 LEU A C 1
ATOM 2167 O O . LEU A 1 278 ? 1.845 1.996 2.849 1.00 97.81 278 LEU A O 1
ATOM 2171 N N . ASP A 1 279 ? 2.563 -0.125 2.706 1.00 97.25 279 ASP A N 1
ATOM 2172 C CA . ASP A 1 279 ? 3.608 -0.008 3.721 1.00 97.25 279 ASP A CA 1
ATOM 2173 C C . ASP A 1 279 ? 4.951 0.361 3.071 1.00 97.25 279 ASP A C 1
ATOM 2175 O O . ASP A 1 279 ? 5.262 -0.096 1.970 1.00 97.25 279 ASP A O 1
ATOM 2179 N N . GLU A 1 280 ? 5.728 1.226 3.717 1.00 94.56 280 GLU A N 1
ATOM 2180 C CA . GLU A 1 280 ? 6.862 1.954 3.126 1.00 94.56 280 GLU A CA 1
ATOM 2181 C C . GLU A 1 280 ? 6.558 2.526 1.726 1.00 94.56 280 GLU A C 1
ATOM 2183 O O . GLU A 1 280 ? 7.262 2.294 0.735 1.00 94.56 280 GLU A O 1
ATOM 2188 N N . ALA A 1 281 ? 5.480 3.312 1.641 1.00 94.12 281 ALA A N 1
ATOM 2189 C CA . ALA A 1 281 ? 4.915 3.834 0.395 1.00 94.12 281 ALA A CA 1
ATOM 2190 C C . ALA A 1 281 ? 5.902 4.645 -0.476 1.00 94.12 281 ALA A C 1
ATOM 2192 O O . ALA A 1 281 ? 5.694 4.782 -1.683 1.00 94.12 281 ALA A O 1
ATOM 2193 N N . HIS A 1 282 ? 7.023 5.117 0.084 1.00 91.19 282 HIS A N 1
ATOM 2194 C CA . HIS A 1 282 ? 8.121 5.733 -0.671 1.00 91.19 282 HIS A CA 1
ATOM 2195 C C . HIS A 1 282 ? 8.726 4.804 -1.751 1.00 91.19 282 HIS A C 1
ATOM 2197 O O . HIS A 1 282 ? 9.398 5.273 -2.676 1.00 91.19 282 HIS A O 1
ATOM 2203 N N . TYR A 1 283 ? 8.468 3.491 -1.685 1.00 91.75 283 TYR A N 1
ATOM 2204 C CA . TYR A 1 283 ? 8.800 2.530 -2.743 1.00 91.75 283 TYR A CA 1
ATOM 2205 C C . TYR A 1 283 ? 8.071 2.825 -4.073 1.00 91.75 283 TYR A C 1
ATOM 2207 O O . TYR A 1 283 ? 8.549 2.463 -5.151 1.00 91.75 283 TYR A O 1
ATOM 2215 N N . VAL A 1 284 ? 6.941 3.538 -4.017 1.00 90.81 284 VAL A N 1
ATOM 2216 C CA . VAL A 1 284 ? 6.024 3.830 -5.137 1.00 90.81 284 VAL A CA 1
ATOM 2217 C C . VAL A 1 284 ? 6.287 5.217 -5.749 1.00 90.81 284 VAL A C 1
ATOM 2219 O O . VAL A 1 284 ? 5.404 5.858 -6.305 1.00 90.81 284 VAL A O 1
ATOM 2222 N N . LYS A 1 285 ? 7.523 5.717 -5.660 1.00 88.25 285 LYS A N 1
ATOM 2223 C CA . LYS A 1 285 ? 7.860 7.101 -6.034 1.00 88.25 285 LYS A CA 1
ATOM 2224 C C . LYS A 1 285 ? 7.918 7.405 -7.538 1.00 88.25 285 LYS A C 1
ATOM 2226 O O . LYS A 1 285 ? 7.466 8.466 -7.960 1.00 88.25 285 LYS A O 1
ATOM 2231 N N . ASP A 1 286 ? 8.442 6.504 -8.374 1.00 88.56 286 ASP A N 1
ATOM 2232 C CA . ASP A 1 286 ? 8.592 6.758 -9.820 1.00 88.56 286 ASP A CA 1
ATOM 2233 C C . ASP A 1 286 ? 7.340 6.351 -10.615 1.00 88.56 286 ASP A C 1
ATOM 2235 O O . ASP A 1 286 ? 7.040 5.160 -10.746 1.00 88.56 286 ASP A O 1
ATOM 2239 N N . ARG A 1 287 ? 6.670 7.330 -11.242 1.00 87.19 287 ARG A N 1
ATOM 2240 C CA . ARG A 1 287 ? 5.504 7.129 -12.128 1.00 87.19 287 ARG A CA 1
ATOM 2241 C C . ARG A 1 287 ? 5.775 6.199 -13.323 1.00 87.19 287 ARG A C 1
ATOM 2243 O O . ARG A 1 287 ? 4.834 5.660 -13.906 1.00 87.19 287 ARG A O 1
ATOM 2250 N N . ARG A 1 288 ? 7.040 6.034 -13.733 1.00 88.00 288 ARG A N 1
ATOM 2251 C CA . ARG A 1 288 ? 7.458 5.192 -14.872 1.00 88.00 288 ARG A CA 1
ATOM 2252 C C . ARG A 1 288 ? 7.751 3.740 -14.479 1.00 88.00 288 ARG A C 1
ATOM 2254 O O . ARG A 1 288 ? 7.838 2.896 -15.374 1.00 88.00 288 ARG A O 1
ATOM 2261 N N . SER A 1 289 ? 7.878 3.433 -13.187 1.00 90.75 289 SER A N 1
ATOM 2262 C CA . SER A 1 289 ? 8.092 2.066 -12.701 1.00 90.75 289 SER A CA 1
ATOM 2263 C C . SER A 1 289 ? 6.874 1.179 -12.983 1.00 90.75 289 SER A C 1
ATOM 2265 O O . SER A 1 289 ? 5.733 1.612 -12.805 1.00 90.75 289 SER A O 1
ATOM 2267 N N . ASN A 1 290 ? 7.084 -0.087 -13.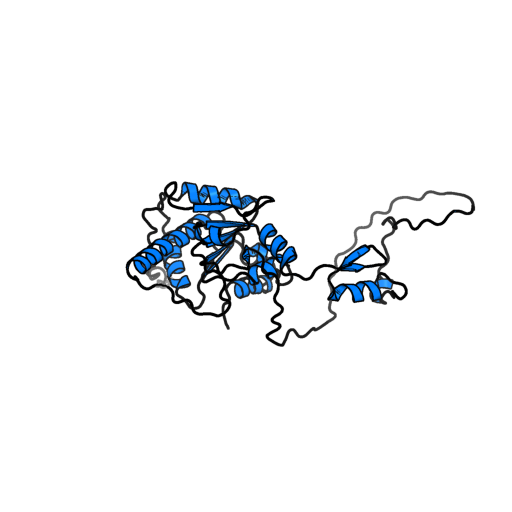378 1.00 91.31 290 ASN A N 1
ATOM 2268 C CA . ASN A 1 290 ? 5.946 -1.003 -13.532 1.00 91.31 290 ASN A CA 1
ATOM 2269 C C . ASN A 1 290 ? 5.296 -1.314 -12.175 1.00 91.31 290 ASN A C 1
ATOM 2271 O O . ASN A 1 290 ? 4.112 -1.620 -12.155 1.00 91.31 290 ASN A O 1
ATOM 2275 N N . THR A 1 291 ? 6.035 -1.209 -11.063 1.00 94.31 291 THR A N 1
ATOM 2276 C CA . THR A 1 291 ? 5.500 -1.408 -9.706 1.00 94.31 291 THR A CA 1
ATOM 2277 C C . THR A 1 291 ? 4.447 -0.351 -9.399 1.00 94.31 291 THR A C 1
ATOM 2279 O O . THR A 1 291 ? 3.319 -0.685 -9.055 1.00 94.31 291 THR A O 1
ATOM 2282 N N . THR A 1 292 ? 4.776 0.921 -9.641 1.00 94.25 292 THR A N 1
ATOM 2283 C CA . THR A 1 292 ? 3.837 2.043 -9.527 1.00 94.25 292 THR A CA 1
ATOM 2284 C C . THR A 1 292 ? 2.650 1.865 -10.463 1.00 94.25 292 THR A C 1
ATOM 2286 O O . THR A 1 292 ? 1.509 1.969 -10.031 1.00 94.25 292 THR A O 1
ATOM 2289 N N . ARG A 1 293 ? 2.889 1.515 -11.734 1.00 93.00 293 ARG A N 1
ATOM 2290 C CA . ARG A 1 293 ? 1.803 1.269 -12.696 1.00 93.00 293 ARG A CA 1
ATOM 2291 C C . ARG A 1 293 ? 0.877 0.119 -12.295 1.00 93.00 293 ARG A C 1
ATOM 2293 O O . ARG A 1 293 ? -0.306 0.210 -12.586 1.00 93.00 293 ARG A O 1
ATOM 2300 N N . ALA A 1 294 ? 1.392 -0.925 -11.650 1.00 94.62 294 ALA A N 1
ATOM 2301 C CA . ALA A 1 294 ? 0.584 -2.025 -11.138 1.00 94.62 294 ALA A CA 1
ATOM 2302 C C . ALA A 1 294 ? -0.332 -1.552 -10.001 1.00 94.62 294 ALA A C 1
ATOM 2304 O O . ALA A 1 294 ? -1.546 -1.707 -10.071 1.00 94.62 294 ALA A O 1
ATOM 2305 N N . ILE A 1 295 ? 0.241 -0.880 -9.000 1.00 95.50 295 ILE A N 1
ATOM 2306 C CA . ILE A 1 295 ? -0.491 -0.381 -7.826 1.00 95.50 295 ILE A CA 1
ATOM 2307 C C . ILE A 1 295 ? -1.560 0.643 -8.215 1.00 95.50 295 ILE A C 1
ATOM 2309 O O . ILE A 1 295 ? -2.671 0.596 -7.700 1.00 95.50 295 ILE A O 1
ATOM 2313 N N . LEU A 1 296 ? -1.253 1.539 -9.158 1.00 93.69 296 LEU A N 1
ATOM 2314 C CA . LEU A 1 296 ? -2.202 2.540 -9.659 1.00 93.69 296 LEU A CA 1
ATOM 2315 C C . LEU A 1 296 ? -3.394 1.942 -10.430 1.00 93.69 296 LEU A C 1
ATOM 2317 O O . LEU A 1 296 ? -4.361 2.660 -10.669 1.00 93.69 296 LEU A O 1
ATOM 2321 N N . VAL A 1 297 ? -3.323 0.669 -10.835 1.00 93.12 297 VAL A N 1
ATOM 2322 C CA . VAL A 1 297 ? -4.414 -0.064 -11.507 1.00 93.12 297 VAL A CA 1
ATOM 2323 C C . VAL A 1 297 ? -5.228 -0.905 -10.510 1.00 93.12 297 VAL A C 1
ATOM 2325 O O . VAL A 1 297 ? -6.258 -1.454 -10.882 1.00 93.12 297 VAL A O 1
ATOM 2328 N N . LEU A 1 298 ? -4.821 -0.991 -9.237 1.00 94.00 298 LEU A N 1
ATOM 2329 C CA . LEU A 1 298 ? -5.631 -1.635 -8.202 1.00 94.00 298 LEU A CA 1
ATOM 2330 C C . LEU A 1 298 ? -6.827 -0.749 -7.814 1.00 94.00 298 LEU A C 1
ATOM 2332 O O . LEU A 1 298 ? -6.683 0.433 -7.477 1.00 94.00 298 LEU A O 1
ATOM 2336 N N . GLU A 1 299 ? -8.013 -1.351 -7.836 1.00 93.38 299 GLU A N 1
ATOM 2337 C CA . GLU A 1 299 ? -9.274 -0.717 -7.461 1.00 93.38 299 GLU A CA 1
ATOM 2338 C C . GLU A 1 299 ? -9.578 -0.962 -5.976 1.00 93.38 299 GLU A C 1
ATOM 2340 O O . GLU A 1 299 ? -9.519 -2.098 -5.498 1.00 93.38 299 GLU A O 1
ATOM 2345 N N . SER A 1 300 ? -9.932 0.098 -5.242 1.00 94.19 300 SER A N 1
ATOM 2346 C CA . SER A 1 300 ? -10.430 -0.021 -3.870 1.00 94.19 300 SER A CA 1
ATOM 2347 C C . SER A 1 300 ? -11.351 1.122 -3.459 1.00 94.19 300 SER A C 1
ATOM 2349 O O . SER A 1 300 ? -11.364 2.168 -4.110 1.00 94.19 300 SER A O 1
ATOM 2351 N N . SER A 1 301 ? -12.116 0.923 -2.381 1.00 92.75 301 SER A N 1
ATOM 2352 C CA . SER A 1 301 ? -12.950 1.975 -1.779 1.00 92.75 301 SER A CA 1
ATOM 2353 C C . SER A 1 301 ? -12.128 2.963 -0.947 1.00 92.75 301 SER A C 1
ATOM 2355 O O . SER A 1 301 ? -12.361 4.166 -1.048 1.00 92.75 301 SER A O 1
ATOM 2357 N N . TYR A 1 302 ? -11.155 2.459 -0.179 1.00 94.62 302 TYR A N 1
ATOM 2358 C CA . TYR A 1 302 ? -10.266 3.239 0.690 1.00 94.62 302 TYR A CA 1
ATOM 2359 C C . TYR A 1 302 ? -8.789 3.004 0.365 1.00 94.62 302 TYR A C 1
ATOM 2361 O O . TYR A 1 302 ? -8.408 1.906 -0.074 1.00 94.62 302 TYR A O 1
ATOM 2369 N N . LYS A 1 303 ? -7.944 4.020 0.580 1.00 96.31 303 LYS A N 1
ATOM 2370 C CA . LYS A 1 303 ? -6.506 3.966 0.256 1.00 96.31 303 LYS A CA 1
ATOM 2371 C C . LYS A 1 303 ? -5.636 4.675 1.287 1.00 96.31 303 LYS A C 1
ATOM 2373 O O . LYS A 1 303 ? -5.809 5.859 1.552 1.00 96.31 303 LYS A O 1
ATOM 2378 N N . TRP A 1 304 ? -4.645 3.957 1.803 1.00 97.38 304 TRP A N 1
ATOM 2379 C CA . TRP A 1 304 ? -3.698 4.461 2.793 1.00 97.38 304 TRP A CA 1
ATOM 2380 C C . TRP A 1 304 ? -2.255 4.232 2.362 1.00 97.38 304 TRP A C 1
ATOM 2382 O O . TRP A 1 304 ? -1.907 3.174 1.840 1.00 97.38 304 TRP A O 1
ATOM 2392 N N . ALA A 1 305 ? -1.409 5.230 2.599 1.00 96.75 305 ALA A N 1
ATOM 2393 C CA . ALA A 1 305 ? 0.027 5.166 2.364 1.00 96.75 305 ALA A CA 1
ATOM 2394 C C . ALA A 1 305 ? 0.776 5.415 3.679 1.00 96.75 305 ALA A C 1
ATOM 2396 O O . ALA A 1 305 ? 0.725 6.515 4.222 1.00 96.75 305 ALA A O 1
ATOM 2397 N N . LEU A 1 306 ? 1.470 4.403 4.191 1.00 96.88 306 LEU A N 1
ATOM 2398 C CA . LEU A 1 306 ? 2.290 4.489 5.397 1.00 96.88 306 LEU A CA 1
ATOM 2399 C C . LEU A 1 306 ? 3.744 4.724 4.970 1.00 96.88 306 LEU A C 1
ATOM 2401 O O . LEU A 1 306 ? 4.293 3.943 4.192 1.00 96.88 306 LEU A O 1
ATOM 2405 N N . SER A 1 307 ? 4.388 5.793 5.437 1.00 93.94 307 SER A N 1
ATOM 2406 C CA . SER A 1 307 ? 5.827 5.997 5.201 1.00 93.94 307 SER A CA 1
ATOM 2407 C C . SER A 1 307 ? 6.392 7.040 6.152 1.00 93.94 307 SER A C 1
ATOM 2409 O O . SER A 1 307 ? 5.917 8.168 6.158 1.00 93.94 307 SER A O 1
ATOM 2411 N N . GLY A 1 308 ? 7.466 6.711 6.876 1.00 91.75 308 GLY A N 1
ATOM 2412 C CA . GLY A 1 308 ? 8.192 7.711 7.677 1.00 91.75 308 GLY A CA 1
ATOM 2413 C C . GLY A 1 308 ? 9.012 8.705 6.841 1.00 91.75 308 GLY A C 1
ATOM 2414 O O . GLY A 1 308 ? 9.552 9.662 7.379 1.00 91.75 308 GLY A O 1
ATOM 2415 N N . THR A 1 309 ? 9.134 8.485 5.525 1.00 90.81 309 THR A N 1
ATOM 2416 C CA . THR A 1 309 ? 9.791 9.415 4.587 1.00 90.81 309 THR A CA 1
ATOM 2417 C C . THR A 1 309 ? 8.967 9.549 3.295 1.00 90.81 309 THR A C 1
ATOM 2419 O O . THR A 1 309 ? 9.337 8.998 2.256 1.00 90.81 309 THR A O 1
ATOM 2422 N N . PRO A 1 310 ? 7.805 10.235 3.317 1.00 84.25 310 PRO A N 1
ATOM 2423 C CA . PRO A 1 310 ? 6.913 10.328 2.152 1.00 84.25 310 PRO A CA 1
ATOM 2424 C C . PRO A 1 310 ? 7.522 11.106 0.969 1.00 84.25 310 PRO A C 1
ATOM 2426 O O . PRO A 1 310 ? 7.068 10.959 -0.164 1.00 84.25 310 PRO A O 1
ATOM 2429 N N . LEU A 1 311 ? 8.567 11.900 1.217 1.00 87.44 311 LEU A N 1
ATOM 2430 C CA . LEU A 1 311 ? 9.346 12.641 0.227 1.00 87.44 311 LEU A CA 1
ATOM 2431 C C . LEU A 1 311 ? 10.840 12.404 0.492 1.00 87.44 311 LEU A C 1
ATOM 2433 O O . LEU A 1 311 ? 11.272 12.523 1.637 1.00 87.44 311 LEU A O 1
ATOM 2437 N N . GLN A 1 312 ? 11.631 12.075 -0.537 1.00 85.56 312 GLN A N 1
ATOM 2438 C CA . GLN A 1 312 ? 13.055 11.746 -0.369 1.00 85.56 312 GLN A CA 1
ATOM 2439 C C . GLN A 1 312 ? 13.990 12.641 -1.193 1.00 85.56 312 GLN A C 1
ATOM 2441 O O . GLN A 1 312 ? 14.944 13.192 -0.652 1.00 85.56 312 GLN A O 1
ATOM 2446 N N . ASN A 1 313 ? 13.763 12.766 -2.504 1.00 85.38 313 ASN A N 1
ATOM 2447 C CA . ASN A 1 313 ? 14.724 13.386 -3.429 1.00 85.38 313 ASN A CA 1
ATOM 2448 C C . ASN A 1 313 ? 14.152 14.595 -4.179 1.00 85.38 313 ASN A C 1
ATOM 2450 O O . ASN A 1 313 ? 14.900 15.516 -4.497 1.00 85.38 313 ASN A O 1
ATOM 2454 N N . HIS A 1 314 ? 12.865 14.573 -4.538 1.00 86.06 314 HIS A N 1
ATOM 2455 C CA . HIS A 1 314 ? 12.239 15.631 -5.340 1.00 86.06 314 HIS A CA 1
ATOM 2456 C C . HIS A 1 314 ? 10.711 15.591 -5.241 1.00 86.06 314 HIS A C 1
ATOM 2458 O O . HIS A 1 314 ? 10.120 14.519 -5.170 1.00 86.06 314 HIS A O 1
ATOM 2464 N N . VAL A 1 315 ? 10.058 16.758 -5.316 1.00 84.75 315 VAL A N 1
ATOM 2465 C CA . VAL A 1 315 ? 8.591 16.918 -5.168 1.00 84.75 315 VAL A CA 1
ATOM 2466 C C . VAL A 1 315 ? 7.786 16.030 -6.133 1.00 84.75 315 VAL A C 1
ATOM 2468 O O . VAL A 1 315 ? 6.697 15.577 -5.798 1.00 84.75 315 VAL A O 1
ATOM 2471 N N . GLY A 1 316 ? 8.347 15.697 -7.301 1.00 83.94 316 GLY A N 1
ATOM 2472 C CA . GLY A 1 316 ? 7.737 14.770 -8.263 1.00 83.94 316 GLY A CA 1
ATOM 2473 C C . GLY A 1 316 ? 7.502 13.341 -7.745 1.00 83.94 316 GLY A C 1
ATOM 2474 O O . GLY A 1 316 ? 6.712 12.620 -8.347 1.00 83.94 316 GLY A O 1
ATOM 2475 N N . GLU A 1 317 ? 8.122 12.933 -6.633 1.00 85.56 317 GLU A N 1
ATOM 2476 C CA . GLU A 1 317 ? 7.853 11.646 -5.972 1.00 85.56 317 GLU A CA 1
ATOM 2477 C C . GLU A 1 317 ? 6.442 11.613 -5.351 1.00 85.56 317 GLU A C 1
ATOM 2479 O O . GLU A 1 317 ? 5.762 10.586 -5.412 1.00 85.56 317 GLU A O 1
ATOM 2484 N N . LEU A 1 318 ? 5.956 12.756 -4.845 1.00 87.44 318 LEU A N 1
ATOM 2485 C CA . LEU A 1 318 ? 4.631 12.890 -4.227 1.00 87.44 318 LEU A CA 1
ATOM 2486 C C . LEU A 1 318 ? 3.489 12.704 -5.241 1.00 87.44 318 LEU A C 1
ATOM 2488 O O . LEU A 1 318 ? 2.429 12.196 -4.882 1.00 87.44 318 LEU A O 1
ATOM 2492 N N . TYR A 1 319 ? 3.713 13.035 -6.521 1.00 89.88 319 TYR A N 1
ATOM 2493 C CA . TYR A 1 319 ? 2.731 12.841 -7.600 1.00 89.88 319 TYR A CA 1
ATOM 2494 C C . TYR A 1 319 ? 2.220 11.394 -7.668 1.00 89.88 319 TYR A C 1
ATOM 2496 O O . TYR A 1 319 ? 1.031 11.162 -7.883 1.00 89.88 319 TYR A O 1
ATOM 2504 N N . SER A 1 320 ? 3.105 10.414 -7.467 1.00 90.44 320 SER A N 1
ATOM 2505 C CA . SER A 1 320 ? 2.739 8.997 -7.527 1.00 90.44 320 SER A CA 1
ATOM 2506 C C . SER A 1 320 ? 1.842 8.583 -6.352 1.00 90.44 320 SER A C 1
ATOM 2508 O O . SER A 1 320 ? 0.919 7.794 -6.551 1.00 90.44 320 SER A O 1
ATOM 2510 N N . LEU A 1 321 ? 2.055 9.161 -5.162 1.00 91.38 321 LEU A N 1
ATOM 2511 C CA . LEU A 1 321 ? 1.221 8.934 -3.974 1.00 91.38 321 LEU A CA 1
ATOM 2512 C C . LEU A 1 321 ? -0.139 9.638 -4.085 1.00 91.38 321 LEU A C 1
ATOM 2514 O O . LEU A 1 321 ? -1.168 9.007 -3.864 1.00 91.38 321 LEU A O 1
ATOM 2518 N N . VAL A 1 322 ? -0.167 10.904 -4.513 1.00 91.88 322 VAL A N 1
ATOM 2519 C CA . VAL A 1 322 ? -1.419 11.654 -4.747 1.00 91.88 322 VAL A CA 1
ATOM 2520 C C . VAL A 1 322 ? -2.281 10.955 -5.802 1.00 91.88 322 VAL A C 1
ATOM 2522 O O . VAL A 1 322 ? -3.483 10.778 -5.611 1.00 91.88 322 VAL A O 1
ATOM 2525 N N . ARG A 1 323 ? -1.661 10.464 -6.885 1.00 92.06 323 ARG A N 1
ATOM 2526 C CA . ARG A 1 323 ? -2.356 9.685 -7.918 1.00 92.06 323 ARG A CA 1
ATOM 2527 C C . ARG A 1 323 ? -2.845 8.324 -7.414 1.00 92.06 323 ARG A C 1
ATOM 2529 O O . ARG A 1 323 ? -3.887 7.866 -7.876 1.00 92.06 323 ARG A O 1
ATOM 2536 N N . PHE A 1 324 ? -2.127 7.681 -6.490 1.00 93.50 324 PHE A N 1
ATOM 2537 C CA . PHE A 1 324 ? -2.598 6.456 -5.838 1.00 93.50 324 PHE A CA 1
ATOM 2538 C C . PHE A 1 324 ? -3.864 6.723 -5.020 1.00 93.50 324 PHE A C 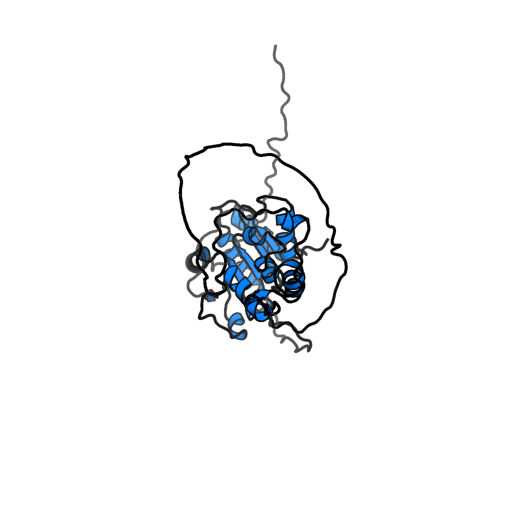1
ATOM 2540 O O . PHE A 1 324 ? -4.852 6.015 -5.219 1.00 93.50 324 PHE A O 1
ATOM 2547 N N . LEU A 1 325 ? -3.851 7.776 -4.197 1.00 91.69 325 LEU A N 1
ATOM 2548 C CA . LEU A 1 325 ? -4.980 8.223 -3.372 1.00 91.69 325 LEU A CA 1
ATOM 2549 C C . LEU A 1 325 ? -6.172 8.769 -4.178 1.00 91.69 325 LEU A C 1
ATOM 2551 O O . LEU A 1 325 ? -7.231 8.975 -3.606 1.00 91.69 325 LEU A O 1
ATOM 2555 N N . GLN A 1 326 ? -6.024 8.987 -5.491 1.00 88.44 326 GLN A N 1
ATOM 2556 C CA . GLN A 1 326 ? -7.094 9.463 -6.385 1.00 88.44 326 GLN A CA 1
ATOM 2557 C C . GLN A 1 326 ? -7.726 10.801 -5.954 1.00 88.44 326 GLN A C 1
ATOM 2559 O O . GLN A 1 326 ? -8.878 11.078 -6.282 1.00 88.44 326 GLN A O 1
ATOM 2564 N N . ILE A 1 327 ? -6.952 11.655 -5.277 1.00 83.44 327 ILE A N 1
ATOM 2565 C CA . ILE A 1 327 ? -7.370 13.016 -4.928 1.00 83.44 327 ILE A CA 1
ATOM 2566 C C . ILE A 1 327 ? -7.586 13.793 -6.233 1.00 83.44 327 ILE A C 1
ATOM 2568 O O . ILE A 1 327 ? -6.655 13.962 -7.026 1.00 83.44 327 ILE A O 1
ATOM 2572 N N . LEU A 1 328 ? -8.829 14.211 -6.469 1.00 75.81 328 LEU A N 1
ATOM 2573 C CA . LEU A 1 328 ? -9.217 15.014 -7.626 1.00 75.81 328 LEU A CA 1
ATOM 2574 C C . LEU A 1 328 ? -8.829 16.492 -7.410 1.00 75.81 328 LEU A C 1
ATOM 2576 O O . LEU A 1 328 ? -8.802 16.932 -6.258 1.00 75.81 328 LEU A O 1
ATOM 2580 N N . PRO A 1 329 ? -8.490 17.227 -8.488 1.00 69.19 329 PRO A N 1
ATOM 2581 C CA . PRO A 1 329 ? -8.160 18.652 -8.432 1.00 69.19 329 PRO A CA 1
ATOM 2582 C C . PRO A 1 329 ? -9.389 19.546 -8.207 1.00 69.19 329 PRO A C 1
ATOM 2584 O O . PRO A 1 329 ? -10.502 19.129 -8.604 1.00 69.19 329 PRO A O 1
#

Sequence (329 aa):
MAENYPNDPDFNSQDELVTETAQPLSDLIMPLLRYQKEWLAWALKQEESTARGGILADEMGMGKTVQAIALVLAKHELGQAISDSSLLSPAPCSSQELLAVKGTLVICLVVAVIQWVSEIDHFTTKGSNKILVYHGANREKNIDKFAEYDFVITTYSTVEAEYRKNVLPPKEKCQWCGKSFYEQKLPFHQKYFCGPDAVKTAKQSKQQSKPGGKPSKLKKNPIEGDSKIDTGKRGRGKGIKRKSETDAGSVDDSACASQDMSTRRSVLHSVKWNRIILDEAHYVKDRRSNTTRAILVLESSYKWALSGTPLQNHVGELYSLVRFLQILP

Secondary structure (DSSP, 8-state):
--------GGGS-S-------PPPPTTB-SPPPHHHHHHHHHHHHHHHSTT-EEEE-PPTTS-HHHHHHHHHHHHHHHHHHHHHH---PPP---S---EEEEEEEEEE-TTHHHHHHHHHHHHB-TTSS-EEEE-SSS----SGGGGG-SEEEEEHHHHHHHHHHHTSPPPEEPTTT--EE-GGGHHHHHHHTSSTT-PPPHHHHTSPPPTT-PPP--------------------------------------------------GGGSEEEEEEEETTGGGG--TTSHHHHHHTT-EEEEEEEE-S-S-SS-GGGHHHHHHHHT---

Radius of gyration: 28.59 Å; chains: 1; bounding box: 89×73×77 Å